Protein 3IUZ (pdb70)

B-factor: mean 22.18, std 9.33, range [7.87, 62.29]

Secondary structure (DSSP, 8-state):
--HHHHHHHHHHH-HHHHHHHHHHSPPPTT----TTSPEEHHHHHHHH--HHHHHHHH-HHHHHHHHHHHHTT---EEEEEEEE-----TTSPSTTHHHHHHHHHHTEEEEEEE--GGG--EEEEEETT-TTTSPEEEEEE---TTS-HHHHHHHHHHHTT------HHHHHHHHHHHHHSEE-HHHHHHHHHHHGGGSS--S-PPBHHHHHHHHHH----HHHHHTTS-SEEEEE-S-HHHHHHH---S-------TTS---EEPPPPEEEEEEE-TTS-EEEEEEE--EEEEE---B--B-------

Sequence (309 aa):
GHPNIATLLSANLGESRTRHLLSLVSVPDGLPSDAEGRATRAEIAQALNVLFAGIILDRVPTGRAYTDDVAATGGVVFDHGALRTVWRDNGALPEGEAAFTRILRPLGYRLNGNNYPLDRISTGRSYAHADAPEGIAQFFVSEFHPERFSDAFREAVGRVTGNNSADPLTPRAQTLLLWQLDRDGVLTVADGAELIGLLVPCFEERRQHGVPRLADYEETLLRESAEAWIATEGNAFFNHATDRVDDVFGLLSEQQALGRPDVEVSGSGRVQTAFRRADTVRRQFIGAQGETVERDVPGSFYEFITTRDRFRVDLGFDAG

Radius of gyration: 19.46 Å; Cα contacts (8 Å, |Δi|>4): 634; chains: 1; bounding box: 58×52×44 Å

Foldseek 3Di:
DDVLLLLLLCLQPNNPLSVLCPQQEDADPQFDADPVRFAFLRSLLQSLLVLVSVCCVAFVLVVVVSVVCSVVRHFQFAEFEWEFEDPLQAAADHFCVSPCLQVVLSAWDWDDWADPVVQATKTKIAHPRCRRRRHIYIYYYHDCVVDDPLLNVLVSQLRNNFDRLCDPLLSVLSVVCSVPRGDGSVSSSVNSNSCSPSQWARGDAAAPVSLVVNVVPHPVVQCSFTPGHTQEIEGEDADPVVVVVVCCVPFAHAFAAPVRFKWDWHFFDWDKTWHQYPVRDIDIDIGGGHTYMYMYFHPVPTDSDPHHD

InterPro domains:
  IPR009770 2-oxoadipate dioxygenase/decarboxylase [PF07063] (78-306)
  IPR009770 2-oxoadipate dioxygenase/decarboxylase [SM01150] (45-337)

Solvent-accessible surface area: 13732 Å² total

Organism: Cupriavidus pinatubonensis (strain JMP 134 / LMG 1197) (NCBI:txid264198)

Nearest PDB structures (foldseek):
  3iuz-assembly1_A  TM=1.002E+00  e=8.088E-66  Cupriavidus pinatubonensis JMP134
  6w1g-assembly1_A  TM=6.355E-01  e=5.698E-12  Pseudomonas putida
  7azl-assembly2_C  TM=2.643E-01  e=3.605E-01  Escherichia coli 2-427-07_S4_C3
  8ciz-assembly1_B  TM=2.649E-01  e=6.612E-01  Escherichia coli
  6ams-assembly1_A  TM=2.805E-01  e=7.465E-01  Pseudomonas aeruginosa PAO1

CATH classification: 3.10.180.50

Structure (mmCIF, N/CA/C/O backbone):
data_3IUZ
#
_entry.id   3IUZ
#
_cell.length_a   114.069
_cell.length_b   114.069
_cell.length_c   133.518
_cell.angle_alpha   90.000
_cell.angle_beta   90.000
_cell.angle_gamma   90.000
#
_symmetry.space_group_name_H-M   'I 4 2 2'
#
loop_
_entity.id
_entity.type
_entity.pdbx_description
1 polymer 'Putative glyoxalase superfamily protein'
2 non-polymer 'HEXAETHYLENE GLYCOL'
3 non-polymer 'TRIETHYLENE GLYCOL'
4 water water
#
loop_
_atom_site.group_PDB
_atom_site.id
_atom_site.type_symbol
_atom_site.label_atom_id
_atom_site.label_alt_id
_atom_site.label_comp_id
_atom_site.label_asym_id
_atom_site.label_entity_id
_atom_site.label_seq_id
_atom_site.pdbx_PDB_ins_code
_atom_site.Cartn_x
_atom_site.Cartn_y
_atom_site.Cartn_z
_atom_site.occupancy
_atom_site.B_iso_or_equiv
_atom_site.auth_seq_id
_atom_site.auth_comp_id
_atom_site.auth_asym_id
_atom_site.auth_atom_id
_atom_site.pdbx_PDB_model_num
ATOM 1 N N . GLY A 1 1 ? 37.733 68.388 28.884 1.00 42.63 0 GLY A N 1
ATOM 2 C CA . GLY A 1 1 ? 36.539 67.496 28.836 1.00 42.37 0 GLY A CA 1
ATOM 3 C C . GLY A 1 1 ? 35.243 68.264 28.593 1.00 41.75 0 GLY A C 1
ATOM 4 O O . GLY A 1 1 ? 34.236 68.025 29.284 1.00 43.42 0 GLY A O 1
ATOM 13 N N . HIS A 1 3 ? 32.916 69.862 25.050 1.00 27.74 2 HIS A N 1
ATOM 14 C CA . HIS A 1 3 ? 32.770 69.719 23.618 1.00 24.20 2 HIS A CA 1
ATOM 15 C C . HIS A 1 3 ? 31.541 70.513 23.181 1.00 21.23 2 HIS A C 1
ATOM 16 O O . HIS A 1 3 ? 30.461 69.959 23.051 1.00 19.86 2 HIS A O 1
ATOM 23 N N . PRO A 1 4 ? 31.719 71.816 22.960 1.00 18.32 3 PRO A N 1
ATOM 24 C CA . PRO A 1 4 ? 30.557 72.680 22.743 1.00 17.32 3 PRO A CA 1
ATOM 25 C C . PRO A 1 4 ? 29.724 72.278 21.520 1.00 16.35 3 PRO A C 1
ATOM 26 O O . PRO A 1 4 ? 28.495 72.331 21.602 1.00 15.76 3 PRO A O 1
ATOM 30 N N . ASN A 1 5 ? 30.356 71.914 20.414 1.00 14.38 4 ASN A N 1
ATOM 31 C CA . ASN A 1 5 ? 29.565 71.535 19.241 1.00 15.33 4 ASN A CA 1
ATOM 32 C C . ASN A 1 5 ? 28.706 70.299 19.531 1.00 14.49 4 ASN A C 1
ATOM 33 O O . ASN A 1 5 ? 27.520 70.320 19.256 1.00 13.99 4 ASN A O 1
ATOM 38 N N . ILE A 1 6 ? 29.306 69.273 20.120 1.00 14.31 5 ILE A N 1
ATOM 39 C CA . ILE A 1 6 ? 28.559 68.044 20.445 1.00 16.01 5 ILE A CA 1
ATOM 40 C C . ILE A 1 6 ? 27.465 68.371 21.484 1.00 16.34 5 ILE A C 1
ATOM 41 O O . ILE A 1 6 ? 26.323 67.918 21.386 1.00 16.16 5 ILE A O 1
ATOM 46 N N . ALA A 1 7 ? 27.793 69.213 22.443 1.00 16.29 6 ALA A N 1
ATOM 47 C CA . ALA A 1 7 ? 26.832 69.560 23.473 1.00 17.69 6 ALA A CA 1
ATOM 48 C C . ALA A 1 7 ? 25.608 70.248 22.834 1.00 16.78 6 ALA A C 1
ATOM 49 O O . ALA A 1 7 ? 24.460 69.996 23.216 1.00 17.90 6 ALA A O 1
ATOM 51 N N . THR A 1 8 ? 25.847 71.155 21.911 1.00 18.00 7 THR A N 1
ATOM 52 C CA . THR A 1 8 ? 24.751 71.869 21.219 1.00 17.75 7 THR A CA 1
ATOM 53 C C . THR A 1 8 ? 23.890 70.916 20.395 1.00 18.46 7 THR A C 1
ATOM 54 O O . THR A 1 8 ? 22.656 70.949 20.468 1.00 18.95 7 THR A O 1
ATOM 58 N N . LEU A 1 9 ? 24.540 70.023 19.651 1.00 17.25 8 LEU A N 1
ATOM 59 C CA . LEU A 1 9 ? 23.821 69.012 18.886 1.00 16.45 8 LEU A CA 1
ATOM 60 C C . LEU A 1 9 ? 22.939 68.134 19.801 1.00 17.14 8 LEU A C 1
ATOM 61 O O . LEU A 1 9 ? 21.799 67.821 19.447 1.00 16.09 8 LEU A O 1
ATOM 66 N N . LEU A 1 10 ? 23.481 67.726 20.940 1.00 17.10 9 LEU A N 1
ATOM 67 C CA . LEU A 1 10 ? 22.750 66.933 21.942 1.00 19.99 9 LEU A CA 1
ATOM 68 C C . LEU A 1 10 ? 21.565 67.702 22.524 1.00 18.67 9 LEU A C 1
ATOM 69 O O . LEU A 1 10 ? 20.414 67.222 22.555 1.00 20.26 9 LEU A O 1
ATOM 74 N N . SER A 1 11 ? 21.842 68.917 22.911 1.00 19.20 10 SER A N 1
ATOM 75 C CA . SER A 1 11 ? 20.874 69.764 23.609 1.00 20.01 10 SER A CA 1
ATOM 76 C C . SER A 1 11 ? 19.633 70.034 22.767 1.00 19.51 10 SER A C 1
ATOM 77 O O . SER A 1 11 ? 18.539 70.024 23.288 1.00 18.71 10 SER A O 1
ATOM 80 N N . ALA A 1 12 ? 19.816 70.213 21.460 1.00 19.58 11 ALA A N 1
ATOM 81 C CA . ALA A 1 12 ? 18.712 70.438 20.515 1.00 19.84 11 ALA A CA 1
ATOM 82 C C . ALA A 1 12 ? 17.854 69.160 20.401 1.00 19.93 11 ALA A C 1
ATOM 83 O O . ALA A 1 12 ? 16.689 69.213 20.095 1.00 21.22 11 ALA A O 1
ATOM 85 N N . ASN A 1 13 ? 18.424 68.006 20.675 1.00 20.54 12 ASN A N 1
ATOM 86 C CA . ASN A 1 13 ? 17.661 66.787 20.623 1.00 20.50 12 ASN A CA 1
ATOM 87 C C . ASN A 1 13 ? 17.183 66.238 21.973 1.00 22.09 12 ASN A C 1
ATOM 88 O O . ASN A 1 13 ? 16.191 65.556 22.005 1.00 23.72 12 ASN A O 1
ATOM 93 N N . LEU A 1 14 ? 17.914 66.486 23.058 1.00 21.85 13 LEU A N 1
ATOM 94 C CA . LEU A 1 14 ? 17.642 65.872 24.332 1.00 22.68 13 LEU A CA 1
ATOM 95 C C . LEU A 1 14 ? 17.202 66.866 25.400 1.00 23.31 13 LEU A C 1
ATOM 96 O O . LEU A 1 14 ? 16.721 66.439 26.460 1.00 23.66 13 LEU A O 1
ATOM 101 N N . GLY A 1 15 ? 17.380 68.150 25.151 1.00 22.67 14 GLY A N 1
ATOM 102 C CA . GLY A 1 15 ? 17.186 69.171 26.185 1.00 24.39 14 GLY A CA 1
ATOM 103 C C . GLY A 1 15 ? 18.366 69.296 27.132 1.00 24.44 14 GLY A C 1
ATOM 104 O O . GLY A 1 15 ? 19.234 68.442 27.170 1.00 24.73 14 GLY A O 1
ATOM 105 N N . GLU A 1 16 ? 18.394 70.371 27.915 1.00 25.36 15 GLU A N 1
ATOM 106 C CA . GLU A 1 16 ? 19.597 70.695 28.701 1.00 26.03 15 GLU A CA 1
ATOM 107 C C . GLU A 1 16 ? 19.932 69.675 29.754 1.00 25.51 15 GLU A C 1
ATOM 108 O O . GLU A 1 16 ? 21.080 69.275 29.880 1.00 25.23 15 GLU A O 1
ATOM 111 N N . SER A 1 17 ? 18.924 69.220 30.479 1.00 24.86 16 SER A N 1
ATOM 112 C CA . SER A 1 17 ? 19.155 68.391 31.634 1.00 26.16 16 SER A CA 1
ATOM 113 C C . SER A 1 17 ? 19.713 67.010 31.243 1.00 24.92 16 SER A C 1
ATOM 114 O O . SER A 1 17 ? 20.734 66.547 31.767 1.00 24.35 16 SER A O 1
ATOM 117 N N . ARG A 1 18 ? 19.048 66.380 30.288 1.00 23.93 17 ARG A N 1
ATOM 118 C CA . ARG A 1 18 ? 19.432 65.071 29.795 1.00 23.86 17 ARG A CA 1
ATOM 119 C C . ARG A 1 18 ? 20.829 65.169 29.146 1.00 21.64 17 ARG A C 1
ATOM 120 O O . ARG A 1 18 ? 21.636 64.269 29.265 1.00 18.39 17 ARG A O 1
ATOM 128 N N . THR A 1 19 ? 21.115 66.279 28.473 1.00 20.63 18 THR A N 1
ATOM 129 C CA . THR A 1 19 ? 22.426 66.498 27.846 1.00 19.92 18 THR A CA 1
ATOM 130 C C . THR A 1 19 ? 23.523 66.624 28.863 1.00 21.22 18 THR A C 1
ATOM 131 O O . THR A 1 19 ? 24.591 66.040 28.704 1.00 20.55 18 THR A O 1
ATOM 135 N N . ARG A 1 20 ? 23.260 67.408 29.904 1.00 22.37 19 ARG A N 1
ATOM 136 C CA . ARG A 1 20 ? 24.185 67.523 31.015 1.00 24.18 19 ARG A CA 1
ATOM 137 C C . ARG A 1 20 ? 24.542 66.161 31.579 1.00 23.01 19 ARG A C 1
ATOM 138 O O . ARG A 1 20 ? 25.695 65.898 31.764 1.00 21.82 19 ARG A O 1
ATOM 146 N N . HIS A 1 21 ? 23.561 65.308 31.829 1.00 23.16 20 HIS A N 1
ATOM 147 C CA . HIS A 1 21 ? 23.839 63.973 32.385 1.00 24.77 20 HIS A CA 1
ATOM 148 C C . HIS A 1 21 ? 24.667 63.152 31.387 1.00 24.75 20 HIS A C 1
ATOM 149 O O . HIS A 1 21 ? 25.668 62.525 31.743 1.00 24.17 20 HIS A O 1
ATOM 156 N N . LEU A 1 22 ? 24.246 63.183 30.128 1.00 24.14 21 LEU A N 1
ATOM 157 C CA . LEU A 1 22 ? 24.910 62.406 29.109 1.00 25.01 21 LEU A CA 1
ATOM 158 C C . LEU A 1 22 ? 26.395 62.839 28.940 1.00 24.22 21 LEU A C 1
ATOM 159 O O . LEU A 1 22 ? 27.284 61.984 28.792 1.00 23.03 21 LEU A O 1
ATOM 164 N N . LEU A 1 23 ? 26.660 64.147 28.997 1.00 23.82 22 LEU A N 1
ATOM 165 C CA . LEU A 1 23 ? 28.020 64.638 28.781 1.00 23.77 22 LEU A CA 1
ATOM 166 C C . LEU A 1 23 ? 28.880 64.307 29.997 1.00 24.28 22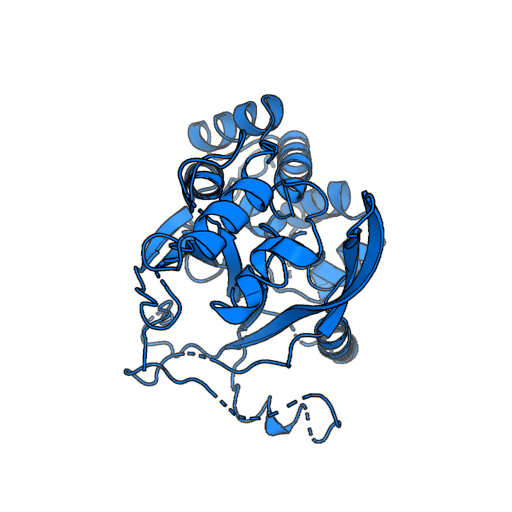 LEU A C 1
ATOM 167 O O . LEU A 1 23 ? 30.078 64.113 29.881 1.00 25.28 22 LEU A O 1
ATOM 172 N N . SER A 1 24 ? 28.293 64.226 31.186 1.00 24.42 23 SER A N 1
ATOM 173 C CA . SER A 1 24 ? 29.119 63.840 32.308 1.00 25.11 23 SER A CA 1
ATOM 174 C C . SER A 1 24 ? 29.361 62.327 32.318 1.00 24.54 23 SER A C 1
ATOM 175 O O . SER A 1 24 ? 30.328 61.884 32.887 1.00 25.06 23 SER A O 1
ATOM 178 N N . LEU A 1 25 ? 28.521 61.553 31.642 1.00 24.66 24 LEU A N 1
ATOM 179 C CA . LEU A 1 25 ? 28.601 60.085 31.694 1.00 24.22 24 LEU A CA 1
ATOM 180 C C . LEU A 1 25 ? 29.492 59.491 30.574 1.00 24.46 24 LEU A C 1
ATOM 181 O O . LEU A 1 25 ? 30.349 58.658 30.847 1.00 23.20 24 LEU A O 1
ATOM 186 N N . VAL A 1 26 ? 29.243 59.915 29.337 1.00 23.92 25 VAL A N 1
ATOM 187 C CA . VAL A 1 26 ? 29.793 59.280 28.149 1.00 24.45 25 VAL A CA 1
ATOM 188 C C . VAL A 1 26 ? 30.978 60.083 27.604 1.00 25.92 25 VAL A C 1
ATOM 189 O O . VAL A 1 26 ? 30.818 61.261 27.241 1.00 27.69 25 VAL A O 1
ATOM 193 N N . SER A 1 27 ? 32.156 59.457 27.549 1.00 26.16 26 SER A N 1
ATOM 194 C CA . SER A 1 27 ? 33.340 60.143 27.017 1.00 26.22 26 SER A CA 1
ATOM 195 C C . SER A 1 27 ? 33.168 60.502 25.585 1.00 25.21 26 SER A C 1
ATOM 196 O O . SER A 1 27 ? 32.628 59.720 24.777 1.00 25.14 26 SER A O 1
ATOM 199 N N . VAL A 1 28 ? 33.649 61.696 25.248 1.00 23.87 27 VAL A N 1
ATOM 200 C CA . VAL A 1 28 ? 33.741 62.096 23.870 1.00 21.69 27 VAL A CA 1
ATOM 201 C C . VAL A 1 28 ? 35.167 61.839 23.464 1.00 21.76 27 VAL A C 1
ATOM 202 O O . VAL A 1 28 ? 36.112 62.316 24.090 1.00 20.74 27 VAL A O 1
ATOM 206 N N . PRO A 1 29 ? 35.361 61.135 22.368 1.00 21.43 28 PRO A N 1
ATOM 207 C CA . PRO A 1 29 ? 36.752 60.933 21.940 1.00 21.52 28 PRO A CA 1
ATOM 208 C C . PRO A 1 29 ? 37.473 62.234 21.612 1.00 22.27 28 PRO A C 1
ATOM 209 O O . PRO A 1 29 ? 36.857 63.195 21.124 1.00 23.08 28 PRO A O 1
ATOM 213 N N . ASP A 1 30 ? 38.765 62.258 21.894 1.00 23.34 29 ASP A N 1
ATOM 214 C CA . ASP A 1 30 ? 39.591 63.411 21.622 1.00 24.60 29 ASP A CA 1
ATOM 215 C C . ASP A 1 30 ? 39.975 63.399 20.166 1.00 23.74 29 ASP A C 1
ATOM 216 O O . ASP A 1 30 ? 40.016 62.361 19.541 1.00 23.64 29 ASP A O 1
ATOM 221 N N . GLY A 1 31 ? 40.271 64.561 19.625 1.00 21.58 30 GLY A N 1
ATOM 222 C CA . GLY A 1 31 ? 40.757 64.588 18.259 1.00 20.92 30 GLY A CA 1
ATOM 223 C C . GLY A 1 31 ? 39.754 64.549 17.121 1.00 20.01 30 GLY A C 1
ATOM 224 O O . GLY A 1 31 ? 40.130 64.311 15.990 1.00 20.33 30 GLY A O 1
ATOM 225 N N . LEU A 1 32 ? 38.470 64.762 17.369 1.00 18.75 31 LEU A N 1
ATOM 226 C CA . LEU A 1 32 ? 37.536 64.764 16.235 1.00 18.00 31 LEU A CA 1
ATOM 227 C C . LEU A 1 32 ? 37.798 66.024 15.385 1.00 17.84 31 LEU A C 1
ATOM 228 O O . LEU A 1 32 ? 37.983 67.121 15.943 1.00 16.81 31 LEU A O 1
ATOM 233 N N . PRO A 1 33 ? 37.808 65.878 14.052 1.00 16.91 32 PRO A N 1
ATOM 234 C CA . PRO A 1 33 ? 37.850 67.031 13.178 1.00 17.93 32 PRO A CA 1
ATOM 235 C C . PRO A 1 33 ? 36.864 68.146 13.577 1.00 18.01 32 PRO A C 1
ATOM 236 O O . PRO A 1 33 ? 35.747 67.876 13.989 1.00 18.07 32 PRO A O 1
ATOM 240 N N . SER A 1 34 ? 37.315 69.390 13.419 1.00 18.98 33 SER A N 1
ATOM 241 C CA . SER A 1 34 ? 36.545 70.598 13.733 1.00 20.00 33 SER A CA 1
ATOM 242 C C . SER A 1 34 ? 36.510 71.518 12.508 1.00 19.58 33 SER A C 1
ATOM 243 O O . SER A 1 34 ? 37.324 71.396 11.599 1.00 19.43 33 SER A O 1
ATOM 246 N N . ASP A 1 35 ? 35.547 72.425 12.466 1.00 20.41 34 ASP A N 1
ATOM 247 C CA . ASP A 1 35 ? 35.475 73.397 11.402 1.00 21.47 34 ASP A CA 1
ATOM 248 C C . ASP A 1 35 ? 35.807 74.800 11.922 1.00 23.04 34 ASP A C 1
ATOM 249 O O . ASP A 1 35 ? 35.395 75.143 13.033 1.00 21.58 34 ASP A O 1
ATOM 254 N N . ALA A 1 36 ? 36.545 75.596 11.109 1.00 24.21 35 ALA A N 1
ATOM 255 C CA . ALA A 1 36 ? 37.063 76.943 11.524 1.00 24.80 35 ALA A CA 1
ATOM 256 C C . ALA A 1 36 ? 35.923 77.956 11.799 1.00 25.03 35 ALA A C 1
ATOM 257 O O . ALA A 1 36 ? 36.074 78.897 12.618 1.00 24.63 35 ALA A O 1
ATOM 259 N N . GLU A 1 37 ? 34.778 77.732 11.143 1.00 25.28 36 GLU A N 1
ATOM 260 C CA . GLU A 1 37 ? 33.640 78.629 11.254 1.00 26.43 36 GLU A CA 1
ATOM 261 C C . GLU A 1 37 ? 32.622 78.166 12.324 1.00 26.42 36 GLU A C 1
ATOM 262 O O . GLU A 1 37 ? 31.503 78.743 12.499 1.00 25.31 36 GLU A O 1
ATOM 268 N N . GLY A 1 38 ? 32.993 77.133 13.056 1.00 25.46 37 GLY A N 1
ATOM 269 C CA . GLY A 1 38 ? 32.135 76.695 14.144 1.00 25.89 37 GLY A CA 1
ATOM 270 C C . GLY A 1 38 ? 31.019 75.748 13.723 1.00 25.81 37 GLY A C 1
ATOM 271 O O . GLY A 1 38 ? 30.279 75.233 14.584 1.00 26.31 37 GLY A O 1
ATOM 272 N N . ARG A 1 39 ? 30.934 75.461 12.422 1.00 24.60 38 ARG A N 1
ATOM 273 C CA . ARG A 1 39 ? 30.006 74.432 11.906 1.00 23.29 38 ARG A CA 1
ATOM 274 C C . ARG A 1 39 ? 30.274 73.050 12.507 1.00 20.44 38 ARG A C 1
ATOM 275 O O . ARG A 1 39 ? 31.328 72.804 13.112 1.00 21.37 38 ARG A O 1
ATOM 283 N N . ALA A 1 40 ? 29.332 72.139 12.293 1.00 18.14 39 ALA A N 1
ATOM 284 C CA . ALA A 1 40 ? 29.446 70.787 12.787 1.00 16.11 39 ALA A CA 1
ATOM 285 C C . ALA A 1 40 ? 30.001 69.877 11.715 1.00 15.41 39 ALA A C 1
ATOM 286 O O . ALA A 1 40 ? 29.441 69.751 10.592 1.00 13.42 39 ALA A O 1
ATOM 288 N N . THR A 1 41 ? 31.120 69.248 12.046 1.00 14.92 40 THR A N 1
ATOM 289 C CA . THR A 1 41 ? 31.702 68.290 11.118 1.00 14.49 40 THR A CA 1
ATOM 290 C C . THR A 1 41 ? 30.944 66.950 11.124 1.00 14.95 40 THR A C 1
ATOM 291 O O . THR A 1 41 ? 30.237 66.640 12.078 1.00 14.88 40 THR A O 1
ATOM 295 N N . ARG A 1 42 ? 31.181 66.113 10.112 1.00 14.81 41 ARG A N 1
ATOM 296 C CA . ARG A 1 42 ? 30.541 64.809 10.081 1.00 15.55 41 ARG A CA 1
ATOM 297 C C . ARG A 1 42 ? 30.912 63.946 11.273 1.00 15.41 41 ARG A C 1
ATOM 298 O O . ARG A 1 42 ? 30.050 63.200 11.769 1.00 15.23 41 ARG A O 1
ATOM 306 N N . ALA A 1 43 ? 32.174 64.016 11.709 1.00 14.72 42 ALA A N 1
ATOM 307 C CA . ALA A 1 43 ? 32.609 63.315 12.932 1.00 15.10 42 ALA A CA 1
ATOM 308 C C . ALA A 1 43 ? 31.824 63.763 14.181 1.00 14.04 42 ALA A C 1
ATOM 309 O O . ALA A 1 43 ? 31.361 62.945 14.987 1.00 14.13 42 ALA A O 1
ATOM 311 N N . GLU A 1 44 ? 3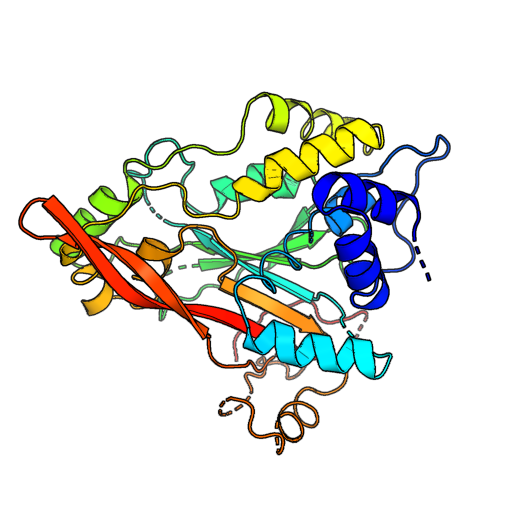1.738 65.066 14.391 1.00 15.04 43 GLU A N 1
ATOM 312 C CA . GLU A 1 44 ? 30.936 65.579 15.490 1.00 14.89 43 GLU A CA 1
ATOM 313 C C . GLU A 1 44 ? 29.463 65.109 15.412 1.00 15.75 43 GLU A C 1
ATOM 314 O O . GLU A 1 44 ? 28.863 64.734 16.438 1.00 14.45 43 GLU A O 1
ATOM 320 N N . ILE A 1 45 ? 28.887 65.161 14.211 1.00 13.51 44 ILE A N 1
ATOM 321 C CA . ILE A 1 45 ? 27.513 64.779 14.046 1.00 14.65 44 ILE A CA 1
ATOM 322 C C . ILE A 1 45 ? 27.352 63.291 14.337 1.00 15.03 44 ILE A C 1
ATOM 323 O O . ILE A 1 45 ? 26.377 62.868 15.007 1.00 14.24 44 ILE A O 1
ATOM 328 N N . ALA A 1 46 ? 28.285 62.491 13.823 1.00 14.36 45 ALA A N 1
ATOM 329 C CA . ALA A 1 46 ? 28.206 61.046 14.017 1.00 15.40 45 ALA A CA 1
ATOM 330 C C . ALA A 1 46 ? 28.291 60.680 15.496 1.00 15.45 45 ALA A C 1
ATOM 331 O O . ALA A 1 46 ? 27.530 59.822 15.984 1.00 14.46 45 ALA A O 1
ATOM 333 N N . GLN A 1 47 ? 29.213 61.318 16.201 1.00 14.71 46 GLN A N 1
ATOM 334 C CA . GLN A 1 47 ? 29.393 61.115 17.634 1.00 16.07 46 GLN A CA 1
ATOM 335 C C . GLN A 1 47 ? 28.138 61.567 18.418 1.00 16.05 46 GLN A C 1
ATOM 336 O O . GLN A 1 47 ? 27.636 60.787 19.275 1.00 15.62 46 GLN A O 1
ATOM 342 N N . ALA A 1 48 ? 27.584 62.736 18.062 1.00 14.32 47 ALA A N 1
ATOM 343 C CA . ALA A 1 48 ? 26.354 63.229 18.738 1.00 15.01 47 ALA A CA 1
ATOM 344 C C . ALA A 1 48 ? 25.189 62.324 18.460 1.00 15.20 47 ALA A C 1
ATOM 345 O O . ALA A 1 48 ? 24.469 61.969 19.432 1.00 15.18 47 ALA A O 1
ATOM 347 N N . LEU A 1 49 ? 25.007 61.897 17.206 1.00 14.96 48 LEU A N 1
ATOM 348 C CA . LEU A 1 49 ? 23.919 60.931 16.907 1.00 15.36 48 LEU A CA 1
ATOM 349 C C . LEU A 1 49 ? 24.045 59.689 17.818 1.00 16.09 48 LEU A C 1
ATOM 350 O O . LEU A 1 49 ? 23.047 59.240 18.406 1.00 15.06 48 LEU A O 1
ATOM 355 N N . ASN A 1 50 ? 25.264 59.147 17.902 1.00 15.71 49 ASN A N 1
ATOM 356 C CA . ASN A 1 50 ? 25.509 57.957 18.678 1.00 16.75 49 ASN A CA 1
ATOM 357 C C . ASN A 1 50 ? 25.124 58.136 20.131 1.00 16.61 49 ASN A C 1
ATOM 358 O O . ASN A 1 50 ? 24.590 57.225 20.723 1.00 16.26 49 ASN A O 1
ATOM 371 N N . VAL A 1 52 ? 22.885 60.258 21.291 1.00 16.64 51 VAL A N 1
ATOM 372 C CA . VAL A 1 52 ? 21.449 60.386 21.389 1.00 16.48 51 VAL A CA 1
ATOM 373 C C . VAL A 1 52 ? 20.861 58.996 21.367 1.00 15.90 51 VAL A C 1
ATOM 374 O O . VAL A 1 52 ? 19.969 58.680 22.187 1.00 14.57 51 VAL A O 1
ATOM 378 N N . LEU A 1 53 ? 21.426 58.126 20.516 1.00 15.70 52 LEU A N 1
ATOM 379 C CA . LEU A 1 53 ? 20.921 56.773 20.374 1.00 16.29 52 LEU A CA 1
ATOM 380 C C . LEU A 1 53 ? 21.208 55.943 21.649 1.00 17.08 52 LEU A C 1
ATOM 381 O O . LEU A 1 53 ? 20.382 55.161 22.098 1.00 17.62 52 LEU A O 1
ATOM 386 N N . PHE A 1 54 ? 22.385 56.133 22.207 1.00 16.88 53 PHE A N 1
ATOM 387 C CA . PHE A 1 54 ? 22.771 55.581 23.492 1.00 16.37 53 PHE A CA 1
ATOM 388 C C . PHE A 1 54 ? 21.796 56.007 24.607 1.00 16.26 53 PHE A C 1
ATOM 389 O O . PHE A 1 54 ? 21.287 55.168 25.348 1.00 15.38 53 PHE A O 1
ATOM 397 N N . ALA A 1 55 ? 21.478 57.287 24.688 1.00 16.06 54 ALA A N 1
ATOM 398 C CA . ALA A 1 55 ? 20.499 57.743 25.651 1.00 16.90 54 ALA A CA 1
ATOM 399 C C . ALA A 1 55 ? 19.147 57.053 25.475 1.00 18.48 54 ALA A C 1
ATOM 400 O O . ALA A 1 55 ? 18.453 56.764 26.470 1.00 18.98 54 ALA A O 1
ATOM 402 N N . GLY A 1 56 ? 18.779 56.801 24.226 1.00 19.32 55 GLY A N 1
ATOM 403 C CA . GLY A 1 56 ? 17.572 56.057 23.867 1.00 19.33 55 GLY A CA 1
ATOM 404 C C . GLY A 1 56 ? 17.643 54.606 24.344 1.00 20.91 55 GLY A C 1
ATOM 405 O O . GLY A 1 56 ? 16.636 54.056 24.833 1.00 22.78 55 GLY A O 1
ATOM 406 N N . ILE A 1 57 ? 18.811 53.978 24.269 1.00 19.86 56 ILE A N 1
ATOM 407 C CA A ILE A 1 57 ? 18.985 52.617 24.841 0.50 19.63 56 ILE A CA 1
ATOM 408 C CA B ILE A 1 57 ? 18.976 52.626 24.798 0.50 19.95 56 ILE A CA 1
ATOM 409 C C . ILE A 1 57 ? 18.767 52.638 26.333 1.00 20.43 56 ILE A C 1
ATOM 410 O O . ILE A 1 57 ? 18.036 51.803 26.863 1.00 21.79 56 ILE A O 1
ATOM 419 N N . LEU A 1 58 ? 19.392 53.587 27.019 1.00 20.27 57 LEU A N 1
ATOM 420 C CA . LEU A 1 58 ? 19.244 53.710 28.456 1.00 21.19 57 LEU A CA 1
ATOM 421 C C . LEU A 1 58 ? 17.772 53.881 28.873 1.00 22.95 57 LEU A C 1
ATOM 422 O O . LEU A 1 58 ? 17.376 53.378 29.940 1.00 23.58 57 LEU A O 1
ATOM 427 N N . ASP A 1 59 ? 16.979 54.586 28.057 1.00 22.66 58 ASP A N 1
ATOM 428 C CA . ASP A 1 59 ? 15.568 54.794 28.372 1.00 23.35 58 ASP A CA 1
ATOM 429 C C . ASP A 1 59 ? 14.799 53.463 28.382 1.00 23.72 58 ASP A C 1
ATOM 430 O O . ASP A 1 59 ? 13.733 53.398 28.962 1.00 24.35 58 ASP A O 1
ATOM 435 N N . ARG A 1 60 ? 15.264 52.439 27.678 1.00 22.99 59 ARG A N 1
ATOM 436 C CA . ARG A 1 60 ? 14.507 51.186 27.650 1.00 22.92 59 ARG A CA 1
ATOM 437 C C . ARG A 1 60 ? 15.285 49.939 28.088 1.00 21.32 59 ARG A C 1
ATOM 438 O O . ARG A 1 60 ? 14.810 48.791 27.911 1.00 20.82 59 ARG A O 1
ATOM 446 N N . VAL A 1 61 ? 16.460 50.178 28.664 1.00 19.29 60 VAL A N 1
ATOM 447 C CA . VAL A 1 61 ? 17.310 49.121 29.211 1.00 17.44 60 VAL A CA 1
ATOM 448 C C . VAL A 1 61 ? 17.647 49.517 30.665 1.00 17.62 60 VAL A C 1
ATOM 449 O O . VAL A 1 61 ? 18.696 50.058 30.956 1.00 18.09 60 VAL A O 1
ATOM 453 N N . PRO A 1 62 ? 16.683 49.289 31.596 1.00 17.76 61 PRO A N 1
ATOM 454 C CA . PRO A 1 62 ? 16.821 49.694 32.962 1.00 18.47 61 PRO A CA 1
ATOM 455 C C . PRO A 1 62 ? 18.061 49.148 33.687 1.00 17.83 61 PRO A C 1
ATOM 456 O O . PRO A 1 62 ? 18.600 49.821 34.515 1.00 18.41 61 PRO A O 1
ATOM 460 N N . THR A 1 63 ? 18.559 47.977 33.330 1.00 18.20 62 THR A N 1
ATOM 461 C CA . THR A 1 63 ? 19.777 47.470 33.958 1.00 18.63 62 THR A CA 1
ATOM 462 C C . THR A 1 63 ? 20.983 48.308 33.539 1.00 19.20 62 THR A C 1
ATOM 463 O O . THR A 1 63 ? 21.891 48.568 34.343 1.00 18.31 62 THR A O 1
ATOM 467 N N . GLY A 1 64 ? 20.972 48.771 32.282 1.00 19.03 63 GLY A N 1
ATOM 468 C CA . GLY A 1 64 ? 21.946 49.729 31.812 1.00 19.74 63 GLY A CA 1
ATOM 469 C C . GLY A 1 64 ? 21.877 51.044 32.537 1.00 19.50 63 GLY A C 1
ATOM 470 O O . GLY A 1 64 ? 22.873 51.593 32.912 1.00 19.39 63 GLY A O 1
ATOM 471 N N . ARG A 1 65 ? 20.665 51.558 32.718 1.00 20.59 64 ARG A N 1
ATOM 472 C CA . ARG A 1 65 ? 20.462 52.789 33.449 1.00 21.40 64 ARG A CA 1
ATOM 473 C C . ARG A 1 65 ? 21.006 52.691 34.876 1.00 21.33 64 ARG A C 1
ATOM 474 O O . ARG A 1 65 ? 21.655 53.642 35.350 1.00 22.52 64 ARG A O 1
ATOM 482 N N . ALA A 1 66 ? 20.800 51.546 35.545 1.00 19.27 65 ALA A N 1
ATOM 483 C CA . ALA A 1 66 ? 21.332 51.304 36.894 1.00 19.25 65 ALA A CA 1
ATOM 484 C C . ALA A 1 66 ? 22.837 51.371 36.974 1.00 19.16 65 ALA A C 1
ATOM 485 O O . ALA A 1 66 ? 23.428 52.061 37.841 1.00 18.56 65 ALA A O 1
ATOM 487 N N . TYR A 1 67 ? 23.472 50.621 36.070 1.00 18.42 66 TYR A N 1
ATOM 488 C CA . TYR A 1 67 ? 24.908 50.629 35.925 1.00 18.05 66 TYR A CA 1
ATOM 489 C C . TYR A 1 67 ? 25.428 52.056 35.671 1.00 17.44 66 TYR A C 1
ATOM 490 O O . TYR A 1 67 ? 26.325 52.530 36.374 1.00 16.95 66 TYR A O 1
ATOM 499 N N . THR A 1 68 ? 24.872 52.735 34.681 1.00 17.11 67 THR A N 1
ATOM 500 C CA . THR A 1 68 ? 25.407 54.030 34.315 1.00 18.20 67 THR A CA 1
ATOM 501 C C . THR A 1 68 ? 25.101 55.078 35.385 1.00 18.86 67 THR A C 1
ATOM 502 O O . THR A 1 68 ? 25.909 55.985 35.597 1.00 18.66 67 THR A O 1
ATOM 506 N N . ASP A 1 69 ? 23.950 54.958 36.093 1.00 19.38 68 ASP A N 1
ATOM 507 C CA . ASP A 1 69 ? 23.707 55.837 37.264 1.00 19.58 68 ASP A CA 1
ATOM 508 C C . ASP A 1 69 ? 24.843 55.726 38.317 1.00 20.07 68 ASP A C 1
ATOM 509 O O . ASP A 1 69 ? 25.290 56.736 38.897 1.00 19.21 68 ASP A O 1
ATOM 514 N N . ASP A 1 70 ? 25.314 54.504 38.582 1.00 19.54 69 ASP A N 1
ATOM 515 C CA . ASP A 1 70 ? 26.436 54.324 39.486 1.00 20.25 69 ASP A CA 1
ATOM 516 C C . ASP A 1 70 ? 27.711 54.963 38.910 1.00 20.21 69 ASP A C 1
ATOM 517 O O . ASP A 1 70 ? 28.507 55.553 39.621 1.00 20.84 69 ASP A O 1
ATOM 522 N N . VAL A 1 71 ? 27.921 54.819 37.620 1.00 20.37 70 VAL A N 1
ATOM 523 C CA . VAL A 1 71 ? 29.120 55.430 36.994 1.00 20.52 70 VAL A CA 1
ATOM 524 C C . VAL A 1 71 ? 29.111 56.946 37.218 1.00 20.84 70 VAL A C 1
ATOM 525 O O . VAL A 1 71 ? 30.084 57.506 37.694 1.00 20.10 70 VAL A O 1
ATOM 529 N N . ALA A 1 72 ? 27.999 57.596 36.884 1.00 21.73 71 ALA A N 1
ATOM 530 C CA . ALA A 1 72 ? 27.875 59.019 37.087 1.00 22.96 71 ALA A CA 1
ATOM 531 C C . ALA A 1 72 ? 28.068 59.374 38.554 1.00 23.82 71 ALA A C 1
ATOM 532 O O . ALA A 1 72 ? 28.826 60.288 38.873 1.00 24.18 71 ALA A O 1
ATOM 534 N N . ALA A 1 73 ? 27.436 58.614 39.447 1.00 23.98 72 ALA A N 1
ATOM 535 C CA . ALA A 1 73 ? 27.520 58.882 40.857 1.00 25.08 72 ALA A CA 1
ATOM 536 C C . ALA A 1 73 ? 28.944 58.819 41.359 1.00 25.67 72 ALA A C 1
ATOM 537 O O . ALA A 1 73 ? 29.295 59.562 42.273 1.00 26.78 72 ALA A O 1
ATOM 539 N N . THR A 1 74 ? 29.759 57.932 40.794 1.00 25.85 73 THR A N 1
ATOM 540 C CA . THR A 1 74 ? 31.088 57.706 41.315 1.00 25.98 73 THR A CA 1
ATOM 541 C C . THR A 1 74 ? 32.156 58.360 40.438 1.00 26.44 73 THR A C 1
ATOM 542 O O . THR A 1 74 ? 33.326 58.108 40.623 1.00 26.75 73 THR A O 1
ATOM 546 N N . GLY A 1 75 ? 31.739 59.206 39.504 1.00 25.78 74 GLY A N 1
ATOM 547 C CA . GLY A 1 75 ? 32.660 59.920 38.661 1.00 26.33 74 GLY A CA 1
ATOM 548 C C . GLY A 1 75 ? 33.399 59.133 37.604 1.00 26.27 74 GLY A C 1
ATOM 549 O O . GLY A 1 75 ? 34.401 59.611 37.113 1.00 26.73 74 GLY A O 1
ATOM 550 N N . GLY A 1 76 ? 32.919 57.943 37.219 1.00 25.59 75 GLY A N 1
ATOM 551 C CA . GLY A 1 76 ? 33.536 57.214 36.119 1.00 24.32 75 GLY A CA 1
ATOM 552 C C . GLY A 1 76 ? 33.010 57.677 34.753 1.00 23.90 75 GLY A C 1
ATOM 553 O O . GLY A 1 76 ? 32.337 58.704 34.630 1.00 22.31 75 GLY A O 1
ATOM 565 N N . VAL A 1 78 ? 31.590 56.145 30.668 1.00 19.87 77 VAL A N 1
ATOM 566 C CA . VAL A 1 78 ? 31.222 55.138 29.712 1.00 19.59 77 VAL A CA 1
ATOM 567 C C . VAL A 1 78 ? 32.031 55.458 28.441 1.00 18.86 77 VAL A C 1
ATOM 568 O O . VAL A 1 78 ? 32.111 56.604 28.035 1.00 17.71 77 VAL A O 1
ATOM 572 N N . VAL A 1 79 ? 32.637 54.449 27.841 1.00 18.45 78 VAL A N 1
ATOM 573 C CA . VAL A 1 79 ? 33.182 54.583 26.480 1.00 18.14 78 VAL A CA 1
ATOM 574 C C . VAL A 1 79 ? 32.288 53.812 25.569 1.00 17.57 78 VAL A C 1
ATOM 575 O O . VAL A 1 79 ? 32.269 52.570 25.642 1.00 17.42 78 VAL A O 1
ATOM 579 N N . PHE A 1 80 ? 31.490 54.536 24.750 1.00 16.79 79 PHE A N 1
ATOM 580 C CA . PHE A 1 80 ? 30.540 53.889 23.871 1.00 16.61 79 PHE A CA 1
ATOM 581 C C . PHE A 1 80 ? 31.297 53.201 22.733 1.00 17.40 79 PHE A C 1
ATOM 582 O O . PHE A 1 80 ? 31.810 53.856 21.825 1.00 15.79 79 PHE A O 1
ATOM 590 N N . ASP A 1 81 ? 31.348 51.880 22.812 1.00 16.44 80 ASP A N 1
ATOM 591 C CA . ASP A 1 81 ? 32.123 51.071 21.896 1.00 16.54 80 ASP A CA 1
ATOM 592 C C . ASP A 1 81 ? 31.394 50.780 20.600 1.00 18.04 80 ASP A C 1
ATOM 593 O O . ASP A 1 81 ? 31.975 50.954 19.517 1.00 17.93 80 ASP A O 1
ATOM 598 N N . HIS A 1 82 ? 30.167 50.265 20.692 1.00 17.82 81 HIS A N 1
ATOM 599 C CA . HIS A 1 82 ? 29.359 50.016 19.514 1.00 17.33 81 HIS A CA 1
ATOM 600 C C . HIS A 1 82 ? 27.896 49.810 19.899 1.00 18.43 81 HIS A C 1
ATOM 601 O O . HIS A 1 82 ? 27.621 49.378 21.029 1.00 16.86 81 HIS A O 1
ATOM 608 N N . GLY A 1 83 ? 26.985 50.193 18.995 1.00 17.39 82 GLY A N 1
ATOM 609 C CA . GLY A 1 83 ? 25.582 49.763 19.037 1.00 16.85 82 GLY A CA 1
ATOM 610 C C . GLY A 1 83 ? 25.357 48.684 17.966 1.00 18.05 82 GLY A C 1
ATOM 611 O O . GLY A 1 83 ? 25.982 48.725 16.874 1.00 18.79 82 GLY A O 1
ATOM 612 N N . ALA A 1 84 ? 24.525 47.699 18.272 1.00 17.00 83 ALA A N 1
ATOM 613 C CA . ALA A 1 84 ? 24.263 46.599 17.342 1.00 17.17 83 ALA A CA 1
ATOM 614 C C . ALA A 1 84 ? 22.786 46.654 17.000 1.00 17.80 83 ALA A C 1
ATOM 615 O O . ALA A 1 84 ? 21.945 46.820 17.896 1.00 17.75 83 ALA A O 1
ATOM 617 N N . LEU A 1 85 ? 22.474 46.566 15.709 1.00 17.14 84 LEU A N 1
ATOM 618 C CA . LEU A 1 85 ? 21.098 46.472 15.280 1.00 17.43 84 LEU A CA 1
ATOM 619 C C . LEU A 1 85 ? 20.875 45.414 14.239 1.00 16.89 84 LEU A C 1
ATOM 620 O O . LEU A 1 85 ? 21.826 44.850 13.670 1.00 17.16 84 LEU A O 1
ATOM 625 N N . ARG A 1 86 ? 19.608 45.093 14.060 1.00 14.81 85 ARG A N 1
ATOM 626 C CA . ARG A 1 86 ? 19.240 44.003 13.194 1.00 15.17 85 ARG A CA 1
ATOM 627 C C . ARG A 1 86 ? 18.330 44.528 12.100 1.00 14.19 85 ARG A C 1
ATOM 628 O O . ARG A 1 86 ? 17.574 45.507 12.293 1.00 12.83 85 ARG A O 1
ATOM 636 N N . THR A 1 87 ? 18.414 43.839 10.964 1.00 15.11 86 THR A N 1
ATOM 637 C CA . THR A 1 87 ? 17.603 44.110 9.800 1.00 14.39 86 THR A CA 1
ATOM 638 C C . THR A 1 87 ? 17.180 42.780 9.197 1.00 15.13 86 THR A C 1
ATOM 639 O O . THR A 1 87 ? 17.801 41.700 9.463 1.00 15.44 86 THR A O 1
ATOM 643 N N . VAL A 1 88 ? 16.161 42.844 8.343 1.00 14.14 87 VAL A N 1
ATOM 644 C CA . VAL A 1 88 ? 15.658 41.642 7.634 1.00 13.75 87 VAL A CA 1
ATOM 645 C C . VAL A 1 88 ? 16.002 41.711 6.151 1.00 15.37 87 VAL A C 1
ATOM 646 O O . VAL A 1 88 ? 15.580 42.628 5.457 1.00 16.43 87 VAL A O 1
ATOM 661 N N . TRP A 1 90 ? 15.075 40.480 2.988 1.00 16.81 89 TRP A N 1
ATOM 662 C CA . TRP A 1 90 ? 13.916 39.831 2.425 1.00 17.40 89 TRP A CA 1
ATOM 663 C C . TRP A 1 90 ? 13.198 40.816 1.503 1.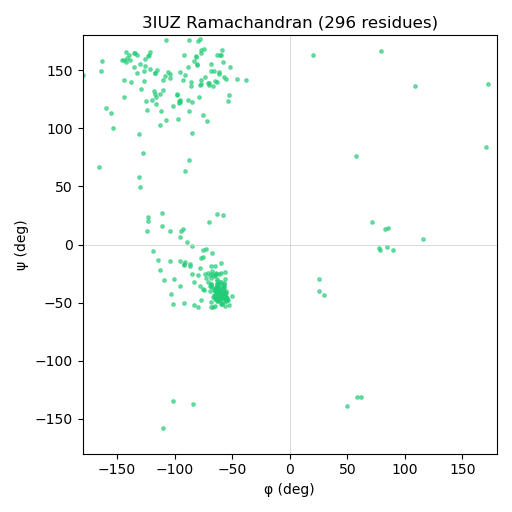00 17.50 89 TRP A C 1
ATOM 664 O O . TRP A 1 90 ? 13.070 41.974 1.814 1.00 16.64 89 TRP A O 1
ATOM 675 N N . ARG A 1 91 ? 12.781 40.354 0.342 1.00 18.53 90 ARG A N 1
ATOM 676 C CA . ARG A 1 91 ? 12.238 41.269 -0.661 1.00 19.38 90 ARG A CA 1
ATOM 677 C C . ARG A 1 91 ? 10.878 41.860 -0.253 1.00 19.17 90 ARG A C 1
ATOM 678 O O . ARG A 1 91 ? 10.522 42.969 -0.674 1.00 20.39 90 ARG A O 1
ATOM 686 N N . ASP A 1 92 ? 10.142 41.153 0.580 1.00 18.03 91 ASP A N 1
ATOM 687 C CA . ASP A 1 92 ? 8.842 41.643 1.034 1.00 18.86 91 ASP A CA 1
ATOM 688 C C . ASP A 1 92 ? 9.021 42.511 2.271 1.00 18.36 91 ASP A C 1
ATOM 689 O O . ASP A 1 92 ? 8.730 42.090 3.388 1.00 18.40 91 ASP A O 1
ATOM 694 N N . ASN A 1 93 ? 9.549 43.710 2.059 1.00 17.70 92 ASN A N 1
ATOM 695 C CA . ASN A 1 93 ? 10.015 44.578 3.157 1.00 16.45 92 ASN A CA 1
ATOM 696 C C . ASN A 1 93 ? 9.324 45.916 3.121 1.00 16.02 92 ASN A C 1
ATOM 697 O O . ASN A 1 93 ? 9.822 46.891 3.668 1.00 16.58 92 ASN A O 1
ATOM 702 N N . GLY A 1 94 ? 8.169 45.986 2.452 1.00 15.37 93 GLY A N 1
ATOM 703 C CA . GLY A 1 94 ? 7.420 47.237 2.376 1.00 16.21 93 GLY A CA 1
ATOM 704 C C . GLY A 1 94 ? 8.212 48.328 1.685 1.00 15.95 93 GLY A C 1
ATOM 705 O O . GLY A 1 94 ? 8.782 48.109 0.647 1.00 16.35 93 GLY A O 1
ATOM 706 N N . ALA A 1 95 ? 8.274 49.506 2.275 1.00 16.12 94 ALA A N 1
ATOM 707 C CA . ALA A 1 95 ? 9.033 50.630 1.716 1.00 15.97 94 ALA A CA 1
ATOM 708 C C . ALA A 1 95 ? 10.491 50.703 2.158 1.00 16.38 94 ALA A C 1
ATOM 709 O O . ALA A 1 95 ? 11.208 51.636 1.779 1.00 15.90 94 ALA A O 1
ATOM 711 N N . LEU A 1 96 ? 10.931 49.723 2.961 1.00 15.88 95 LEU A N 1
ATOM 712 C CA . LEU A 1 96 ? 12.227 49.713 3.596 1.00 15.50 95 LEU A CA 1
ATOM 713 C C . LEU A 1 96 ? 13.214 48.920 2.753 1.00 15.32 95 LEU A C 1
ATOM 714 O O . LEU A 1 96 ? 12.910 47.779 2.369 1.00 13.76 95 LEU A O 1
ATOM 719 N N . PRO A 1 97 ? 14.354 49.544 2.380 1.00 15.06 96 PRO A N 1
ATOM 720 C CA . PRO A 1 97 ? 15.369 48.759 1.691 1.00 15.18 96 PRO A CA 1
ATOM 721 C C . PRO A 1 97 ? 15.703 47.476 2.476 1.00 14.70 96 PRO A C 1
ATOM 722 O O . PRO A 1 97 ? 15.598 47.421 3.706 1.00 14.93 96 PRO A O 1
ATOM 726 N N . GLU A 1 98 ? 16.136 46.471 1.749 1.00 14.69 97 GLU A N 1
ATOM 727 C CA . GLU A 1 98 ? 16.317 45.155 2.281 1.00 14.64 97 GLU A CA 1
ATOM 728 C C . GLU A 1 98 ? 17.593 45.071 3.095 1.00 14.91 97 GLU A C 1
ATOM 729 O O . GLU A 1 98 ? 18.619 45.571 2.679 1.00 13.19 97 GLU A O 1
ATOM 735 N N . GLY A 1 99 ? 17.537 44.339 4.199 1.00 13.51 98 GLY A N 1
ATOM 736 C CA . GLY A 1 99 ? 18.703 44.124 5.033 1.00 13.94 98 GLY A CA 1
ATOM 737 C C . GLY A 1 99 ? 19.460 45.372 5.409 1.00 12.80 98 GLY A C 1
ATOM 738 O O . GLY A 1 99 ? 18.853 46.415 5.765 1.00 14.17 98 GLY A O 1
ATOM 739 N N . GLU A 1 100 ? 20.773 45.282 5.376 1.00 13.11 99 GLU A N 1
ATOM 740 C CA . GLU A 1 100 ? 21.612 46.376 5.908 1.00 13.40 99 GLU A CA 1
ATOM 741 C C . GLU A 1 100 ? 21.554 47.669 5.070 1.00 14.38 99 GLU A C 1
ATOM 742 O O . GLU A 1 100 ? 21.948 48.732 5.547 1.00 13.39 99 GLU A O 1
ATOM 748 N N . ALA A 1 101 ? 21.109 47.571 3.820 1.00 15.53 100 ALA A N 1
ATOM 749 C CA . ALA A 1 101 ? 21.011 48.746 2.947 1.00 15.27 100 ALA A CA 1
ATOM 750 C C . ALA A 1 101 ? 20.150 49.824 3.595 1.00 15.32 100 ALA A C 1
ATOM 751 O O . ALA A 1 101 ? 20.264 50.979 3.286 1.00 15.62 100 ALA A O 1
ATOM 753 N N . ALA A 1 102 ? 19.269 49.441 4.496 1.00 14.59 101 ALA A N 1
ATOM 754 C CA . ALA A 1 102 ? 18.419 50.428 5.156 1.00 14.78 101 ALA A CA 1
ATOM 755 C C . ALA A 1 102 ? 19.254 51.359 6.015 1.00 14.00 101 ALA A C 1
ATOM 756 O O . ALA A 1 102 ? 18.868 52.481 6.247 1.00 14.77 101 ALA A O 1
ATOM 758 N N . PHE A 1 103 ? 20.399 50.871 6.490 1.00 13.44 102 PHE A N 1
ATOM 759 C CA . PHE A 1 103 ? 21.313 51.651 7.301 1.00 14.28 102 PHE A CA 1
ATOM 760 C C . PHE A 1 103 ? 22.641 52.055 6.632 1.00 14.09 102 PHE A C 1
ATOM 761 O O . PHE A 1 103 ? 23.152 53.101 6.948 1.00 13.86 102 PHE A O 1
ATOM 769 N N . THR A 1 104 ? 23.187 51.274 5.712 1.00 13.65 103 THR A N 1
ATOM 770 C CA . THR A 1 104 ? 24.422 51.727 5.067 1.00 13.65 103 THR A CA 1
ATOM 771 C C . THR A 1 104 ? 24.211 53.053 4.275 1.00 13.86 103 THR A C 1
ATOM 772 O O . THR A 1 104 ? 25.119 53.853 4.189 1.00 12.62 103 THR A O 1
ATOM 776 N N . ARG A 1 105 ? 23.034 53.231 3.701 1.00 13.59 104 ARG A N 1
ATOM 777 C CA . ARG A 1 105 ? 22.620 54.473 3.058 1.00 13.98 104 ARG A CA 1
ATOM 778 C C . ARG A 1 105 ? 22.613 55.692 4.007 1.00 14.44 104 ARG A C 1
ATOM 779 O O . ARG A 1 105 ? 22.590 56.825 3.527 1.00 13.81 104 ARG A O 1
ATOM 787 N N . ILE A 1 106 ? 22.655 55.436 5.331 1.00 15.05 105 ILE A N 1
ATOM 788 C CA . ILE A 1 106 ? 22.773 56.448 6.353 1.00 14.29 105 ILE A CA 1
ATOM 789 C C . ILE A 1 106 ? 24.217 56.523 6.861 1.00 13.47 105 ILE A C 1
ATOM 790 O O . ILE A 1 106 ? 24.816 57.606 6.931 1.00 13.88 105 ILE A O 1
ATOM 795 N N . LEU A 1 107 ? 24.795 55.380 7.236 1.00 13.18 106 LEU A N 1
ATOM 796 C CA . LEU A 1 107 ? 26.094 55.403 7.891 1.00 13.28 106 LEU A CA 1
ATOM 797 C C . LEU A 1 107 ? 27.211 55.847 6.943 1.00 14.05 106 LEU A C 1
ATOM 798 O O . LEU A 1 107 ? 28.180 56.455 7.382 1.00 14.32 106 LEU A O 1
ATOM 803 N N . ARG A 1 108 ? 27.090 55.492 5.657 1.00 13.45 107 ARG A N 1
ATOM 804 C CA . ARG A 1 108 ? 28.148 55.773 4.678 1.00 13.87 107 ARG A CA 1
ATOM 805 C C . ARG A 1 108 ? 28.300 57.287 4.510 1.00 14.39 107 ARG A C 1
ATOM 806 O O . ARG A 1 108 ? 29.377 57.790 4.718 1.00 15.37 107 ARG A O 1
ATOM 814 N N . PRO A 1 109 ? 27.218 58.026 4.228 1.00 14.74 108 PRO A N 1
ATOM 815 C CA . PRO A 1 109 ? 27.412 59.478 4.126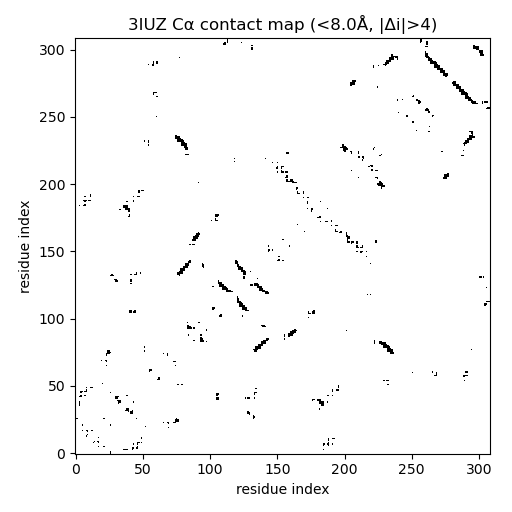 1.00 14.28 108 PRO A CA 1
ATOM 816 C C . PRO A 1 109 ? 27.764 60.171 5.469 1.00 13.33 108 PRO A C 1
ATOM 817 O O . PRO A 1 109 ? 28.351 61.250 5.486 1.00 13.18 108 PRO A O 1
ATOM 821 N N . LEU A 1 110 ? 27.420 59.573 6.604 1.00 13.63 109 LEU A N 1
ATOM 822 C CA . LEU A 1 110 ? 27.926 60.047 7.903 1.00 13.87 109 LEU A CA 1
ATOM 823 C C . LEU A 1 110 ? 29.443 59.912 8.086 1.00 15.48 109 LEU A C 1
ATOM 824 O O . LEU A 1 110 ? 30.000 60.554 8.965 1.00 14.60 109 LEU A O 1
ATOM 829 N N . GLY A 1 111 ? 30.082 59.064 7.276 1.00 15.23 110 GLY A N 1
ATOM 830 C CA . GLY A 1 111 ? 31.524 58.887 7.336 1.00 14.93 110 GLY A CA 1
ATOM 831 C C . GLY A 1 111 ? 31.983 57.493 7.757 1.00 13.94 110 GLY A C 1
ATOM 832 O O . GLY A 1 111 ? 33.159 57.288 7.963 1.00 14.36 110 GLY A O 1
ATOM 833 N N . TYR A 1 112 ? 31.064 56.538 7.933 1.00 13.85 111 TYR A N 1
ATOM 834 C CA . TYR A 1 112 ? 31.448 55.165 8.263 1.00 14.16 111 TYR A CA 1
ATOM 835 C C . TYR A 1 112 ? 31.897 54.365 7.014 1.00 15.14 111 TYR A C 1
ATOM 836 O O . TYR A 1 112 ? 31.459 54.617 5.889 1.00 14.71 111 TYR A O 1
ATOM 845 N N . ARG A 1 113 ? 32.740 53.354 7.277 1.00 16.01 112 ARG A N 1
ATOM 846 C CA . ARG A 1 113 ? 33.191 52.395 6.300 1.00 16.30 112 ARG A CA 1
ATOM 847 C C . ARG A 1 113 ? 33.063 51.021 6.885 1.00 16.37 112 ARG A C 1
ATOM 848 O O . ARG A 1 113 ? 33.253 50.828 8.078 1.00 14.97 112 ARG A O 1
ATOM 856 N N . LEU A 1 114 ? 32.774 50.050 6.035 1.00 15.57 113 LEU A N 1
ATOM 857 C CA . LEU A 1 114 ? 32.778 48.650 6.424 1.00 15.57 113 LEU A CA 1
ATOM 858 C C . LEU A 1 114 ? 34.103 48.318 7.066 1.00 16.04 113 LEU A C 1
ATOM 859 O O . LEU A 1 114 ? 35.166 48.622 6.517 1.00 15.48 113 LEU A O 1
ATOM 864 N N . ASN A 1 115 ? 34.054 47.724 8.244 1.00 16.51 114 ASN A N 1
ATOM 865 C CA . ASN A 1 115 ? 35.282 47.349 8.931 1.00 19.01 114 ASN A CA 1
ATOM 866 C C . ASN A 1 115 ? 35.442 45.839 9.185 1.00 20.49 114 ASN A C 1
ATOM 867 O O . ASN A 1 115 ? 36.465 45.432 9.682 1.00 22.26 114 ASN A O 1
ATOM 872 N N . GLY A 1 116 ? 34.438 45.027 8.878 1.00 21.03 115 GLY A N 1
ATOM 873 C CA . GLY A 1 116 ? 34.516 43.601 9.185 1.00 20.68 115 GLY A CA 1
ATOM 874 C C . GLY A 1 116 ? 33.252 42.887 8.732 1.00 20.83 115 GLY A C 1
ATOM 875 O O . GLY A 1 116 ? 32.163 43.467 8.759 1.00 17.77 115 GLY A O 1
ATOM 876 N N . ASN A 1 117 ? 33.447 41.646 8.308 1.00 20.30 116 ASN A N 1
ATOM 877 C CA A ASN A 1 117 ? 32.374 40.790 7.852 0.50 21.30 116 ASN A CA 1
ATOM 878 C CA B ASN A 1 117 ? 32.391 40.772 7.839 0.50 21.31 116 ASN A CA 1
ATOM 879 C C . ASN A 1 117 ? 32.350 39.561 8.739 1.00 21.67 116 ASN A C 1
ATOM 880 O O . ASN A 1 117 ? 33.363 38.862 8.874 1.00 20.60 116 ASN A O 1
ATOM 889 N N . TYR A 1 118 ? 31.206 39.323 9.375 1.00 21.08 117 TYR A N 1
ATOM 890 C CA . TYR A 1 118 ? 31.085 38.252 10.351 1.00 21.33 117 TYR A CA 1
ATOM 891 C C . TYR A 1 118 ? 29.866 37.380 10.089 1.00 22.18 117 TYR A C 1
ATOM 892 O O . TYR A 1 118 ? 28.788 37.700 10.556 1.00 22.28 117 TYR A O 1
ATOM 901 N N . PRO A 1 119 ? 30.033 36.259 9.375 1.00 23.96 118 PRO A N 1
ATOM 902 C CA . PRO A 1 119 ? 28.901 35.325 9.158 1.00 25.00 118 PRO A CA 1
ATOM 903 C C . PRO A 1 119 ? 28.458 34.724 10.491 1.00 24.50 118 PRO A C 1
ATOM 904 O O . PRO A 1 119 ? 29.295 34.487 11.349 1.00 24.82 118 PRO A O 1
ATOM 908 N N . LEU A 1 120 ? 27.151 34.574 10.675 1.00 24.29 119 LEU A N 1
ATOM 909 C CA . LEU A 1 120 ? 26.557 34.110 11.928 1.00 24.97 119 LEU A CA 1
ATOM 910 C C . LEU A 1 120 ? 25.585 33.000 11.519 1.00 25.72 119 LEU A C 1
ATOM 911 O O . LEU A 1 120 ? 24.371 33.074 11.738 1.00 25.35 119 LEU A O 1
ATOM 916 N N . ASP A 1 121 ? 26.140 32.002 10.856 1.00 26.71 120 ASP A N 1
ATOM 917 C CA . ASP A 1 121 ? 25.359 30.976 10.187 1.00 28.86 120 ASP A CA 1
ATOM 918 C C . ASP A 1 121 ? 24.457 30.198 11.143 1.00 28.27 120 ASP A C 1
ATOM 919 O O . ASP A 1 121 ? 23.335 29.797 10.775 1.00 28.45 120 ASP A O 1
ATOM 924 N N .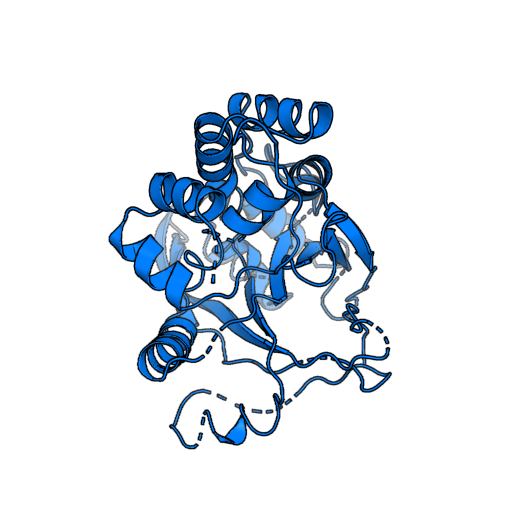 ARG A 1 122 ? 24.925 30.037 12.368 1.00 26.58 121 ARG A N 1
ATOM 925 C CA . ARG A 1 122 ? 24.192 29.256 13.365 1.00 27.20 121 ARG A CA 1
ATOM 926 C C . ARG A 1 122 ? 22.833 29.890 13.614 1.00 26.59 121 ARG A C 1
ATOM 927 O O . ARG A 1 122 ? 21.855 29.186 13.851 1.00 26.73 121 ARG A O 1
ATOM 930 N N . ILE A 1 123 ? 22.758 31.212 13.515 1.00 24.75 122 ILE A N 1
ATOM 931 C CA . ILE A 1 123 ? 21.514 31.884 13.774 1.00 23.59 122 ILE A CA 1
ATOM 932 C C . ILE A 1 123 ? 20.906 32.482 12.493 1.00 22.42 122 ILE A C 1
ATOM 933 O O . ILE A 1 123 ? 20.041 33.326 12.567 1.00 22.40 122 ILE A O 1
ATOM 938 N N . SER A 1 124 ? 21.389 32.047 11.331 1.00 21.79 123 SER A N 1
ATOM 939 C CA . SER A 1 124 ? 20.896 32.524 10.035 1.00 22.14 123 SER A CA 1
ATOM 940 C C . SER A 1 124 ? 20.993 34.038 9.843 1.00 20.50 123 SER A C 1
ATOM 941 O O . SER A 1 124 ? 20.058 34.678 9.305 1.00 19.23 123 SER A O 1
ATOM 952 N N . THR A 1 126 ? 23.973 37.418 8.939 1.00 19.58 125 THR A N 1
ATOM 953 C CA . THR A 1 126 ? 25.279 37.973 8.594 1.00 19.46 125 THR A CA 1
ATOM 954 C C . THR A 1 126 ? 25.474 39.269 9.327 1.00 19.48 125 THR A C 1
ATOM 955 O O . THR A 1 126 ? 24.645 40.237 9.242 1.00 20.67 125 THR A O 1
ATOM 959 N N . GLY A 1 127 ? 26.587 39.362 10.033 1.00 18.54 126 GLY A N 1
ATOM 960 C CA . GLY A 1 127 ? 26.912 40.599 10.722 1.00 18.61 126 GLY A CA 1
ATOM 961 C C . GLY A 1 127 ? 28.057 41.334 10.067 1.00 17.89 126 GLY A C 1
ATOM 962 O O . GLY A 1 127 ? 28.959 40.701 9.518 1.00 18.68 126 GLY A O 1
ATOM 963 N N . ARG A 1 128 ? 27.987 42.659 10.097 1.00 16.08 127 ARG A N 1
ATOM 964 C CA . ARG A 1 128 ? 29.042 43.524 9.533 1.00 15.79 127 ARG A CA 1
ATOM 965 C C . ARG A 1 128 ? 29.288 44.682 10.476 1.00 15.55 127 ARG A C 1
ATOM 966 O O . ARG A 1 128 ? 28.353 45.263 11.034 1.00 17.75 127 ARG A O 1
ATOM 974 N N . SER A 1 129 ? 30.539 45.054 10.655 1.00 14.79 128 SER A N 1
ATOM 975 C CA . SER A 1 129 ? 30.853 46.215 11.474 1.00 14.71 128 SER A CA 1
ATOM 976 C C . SER A 1 129 ? 31.234 47.407 10.604 1.00 14.68 128 SER A C 1
ATOM 977 O O . SER A 1 129 ? 31.806 47.237 9.504 1.00 14.97 128 SER A O 1
ATOM 980 N N . TYR A 1 130 ? 30.871 48.583 11.099 1.00 13.74 129 TYR A N 1
ATOM 981 C CA . TYR A 1 130 ? 31.108 49.902 10.468 1.00 13.33 129 TYR A CA 1
ATOM 982 C C . TYR A 1 130 ? 31.857 50.795 11.445 1.00 14.25 129 TYR A C 1
ATOM 983 O O . TYR A 1 130 ? 31.393 51.060 12.566 1.00 15.27 129 TYR A O 1
ATOM 992 N N . ALA A 1 131 ? 33.017 51.291 11.010 1.00 14.01 130 ALA A N 1
ATOM 993 C CA . ALA A 1 131 ? 33.825 52.202 11.818 1.00 14.03 130 ALA A CA 1
ATOM 994 C C . ALA A 1 131 ? 33.935 53.522 11.128 1.00 13.80 130 ALA A C 1
ATOM 995 O O . ALA A 1 131 ? 34.026 53.595 9.898 1.00 14.01 130 ALA A O 1
ATOM 997 N N . HIS A 1 132 ? 34.018 54.560 11.931 1.00 14.52 131 HIS A N 1
ATOM 998 C CA . HIS A 1 132 ? 34.073 55.909 11.398 1.00 14.43 131 HIS A CA 1
ATOM 999 C C . HIS A 1 132 ? 35.454 56.278 10.882 1.00 14.82 131 HIS A C 1
ATOM 1000 O O . HIS A 1 132 ? 36.461 56.188 11.609 1.00 15.31 131 HIS A O 1
ATOM 1007 N N . ALA A 1 133 ? 35.499 56.737 9.636 1.00 15.21 132 ALA A N 1
ATOM 1008 C CA . ALA A 1 133 ? 36.787 57.021 8.964 1.00 15.48 132 ALA A CA 1
ATOM 1009 C C . ALA A 1 133 ? 37.577 58.106 9.689 1.00 16.01 132 ALA A C 1
ATOM 1010 O O . ALA A 1 133 ? 38.770 58.142 9.562 1.00 17.46 132 ALA A O 1
ATOM 1012 N N . ASP A 1 134 ? 36.926 58.996 10.429 1.00 16.12 133 ASP A N 1
ATOM 1013 C CA . ASP A 1 134 ? 37.635 60.129 11.026 1.00 16.39 133 ASP A CA 1
ATOM 1014 C C . ASP A 1 134 ? 38.164 59.839 12.426 1.00 17.40 133 ASP A C 1
ATOM 1015 O O . ASP A 1 134 ? 38.983 60.596 12.933 1.00 18.44 133 ASP A O 1
ATOM 1020 N N . ALA A 1 135 ? 37.687 58.782 13.065 1.00 17.42 134 ALA A N 1
ATOM 1021 C CA . ALA A 1 135 ? 38.103 58.442 14.432 1.00 18.11 134 ALA A CA 1
ATOM 1022 C C . ALA A 1 135 ? 37.643 57.006 14.706 1.00 17.99 134 ALA A C 1
ATOM 1023 O O . ALA A 1 135 ? 36.732 56.792 15.523 1.00 18.31 134 ALA A O 1
ATOM 1025 N N . PRO A 1 136 ? 38.240 56.031 13.991 1.00 18.13 135 PRO A N 1
ATOM 1026 C CA . PRO A 1 136 ? 37.711 54.661 13.977 1.00 18.74 135 PRO A CA 1
ATOM 1027 C C . PRO A 1 136 ? 37.725 53.974 15.346 1.00 19.35 135 PRO A C 1
ATOM 1028 O O . PRO A 1 136 ? 36.837 53.160 15.653 1.00 17.14 135 PRO A O 1
ATOM 1032 N N . GLU A 1 137 ? 38.713 54.336 16.161 1.00 19.07 136 GLU A N 1
ATOM 1033 C CA . GLU A 1 137 ? 38.841 53.819 17.517 1.00 20.62 136 GLU A CA 1
ATOM 1034 C C . GLU A 1 137 ? 38.068 54.589 18.561 1.00 19.89 136 GLU A C 1
ATOM 1035 O O . GLU A 1 137 ? 37.788 54.046 19.628 1.00 21.02 136 GLU A O 1
ATOM 1041 N N . GLY A 1 138 ? 37.665 55.820 18.263 1.00 18.37 137 GLY A N 1
ATOM 1042 C CA . GLY A 1 138 ? 36.998 56.647 19.262 1.00 16.94 137 GLY A CA 1
ATOM 1043 C C . GLY A 1 138 ? 35.497 56.769 19.117 1.00 16.56 137 GLY A C 1
ATOM 1044 O O . GLY A 1 138 ? 34.780 56.769 20.112 1.00 15.61 137 GLY A O 1
ATOM 1045 N N . ILE A 1 139 ? 35.008 56.943 17.886 1.00 15.71 138 ILE A N 1
ATOM 1046 C CA . ILE A 1 139 ? 33.579 57.032 17.629 1.00 15.28 138 ILE A CA 1
ATOM 1047 C C . ILE A 1 139 ? 33.042 55.610 17.689 1.00 15.18 138 ILE A C 1
ATOM 1048 O O . ILE A 1 139 ? 33.697 54.686 17.200 1.00 15.27 138 ILE A O 1
ATOM 1053 N N . ALA A 1 140 ? 31.886 55.387 18.297 1.00 15.18 139 ALA A N 1
ATOM 1054 C CA . ALA A 1 140 ? 31.331 54.038 18.382 1.00 16.52 139 ALA A CA 1
ATOM 1055 C C . ALA A 1 140 ? 31.169 53.437 17.016 1.00 17.12 139 ALA A C 1
ATOM 1056 O O . ALA A 1 140 ? 30.790 54.149 16.072 1.00 16.82 139 ALA A O 1
ATOM 1058 N N . GLN A 1 141 ? 31.392 52.128 16.920 1.00 17.40 140 GLN A N 1
ATOM 1059 C CA . GLN A 1 141 ? 31.116 51.399 15.706 1.00 17.54 140 GLN A CA 1
ATOM 1060 C C . GLN A 1 141 ? 29.635 51.068 15.663 1.00 18.66 140 GLN A C 1
ATOM 1061 O O . GLN A 1 141 ? 28.954 51.126 16.698 1.00 18.39 140 GLN A O 1
ATOM 1067 N N . PHE A 1 142 ? 29.151 50.728 14.468 1.00 17.79 141 PHE A N 1
ATOM 1068 C CA . PHE A 1 142 ? 27.834 50.140 14.287 1.00 17.59 141 PHE A CA 1
ATOM 1069 C C . PHE A 1 142 ? 28.036 48.705 13.881 1.00 18.13 141 PHE A C 1
ATOM 1070 O O . PHE A 1 142 ? 28.845 48.394 12.957 1.00 18.99 141 PHE A O 1
ATOM 1078 N N . PHE A 1 143 ? 27.293 47.803 14.520 1.00 17.82 142 PHE A N 1
ATOM 1079 C CA . PHE A 1 143 ? 27.300 46.407 14.111 1.00 16.82 142 PHE A CA 1
ATOM 1080 C C . PHE A 1 143 ? 25.912 46.158 13.539 1.00 17.60 142 PHE A C 1
ATOM 1081 O O . PHE A 1 143 ? 24.934 46.326 14.243 1.00 17.55 142 PHE A O 1
ATOM 1089 N N . VAL A 1 144 ? 25.830 45.870 12.244 1.00 15.45 143 VAL A N 1
ATOM 1090 C CA . VAL A 1 144 ? 24.544 45.710 11.591 1.00 15.15 143 VAL A CA 1
ATOM 1091 C C . VAL A 1 144 ? 24.437 44.305 11.107 1.00 14.59 143 VAL A C 1
ATOM 1092 O O . VAL A 1 144 ? 25.271 43.845 10.311 1.00 16.95 143 VAL A O 1
ATOM 1096 N N . SER A 1 145 ? 23.418 43.626 11.592 1.00 14.74 144 SER A N 1
ATOM 1097 C CA . SER A 1 145 ? 23.125 42.268 11.190 1.00 15.60 144 SER A CA 1
ATOM 1098 C C . SER A 1 145 ? 21.930 42.185 10.279 1.00 15.32 144 SER A C 1
ATOM 1099 O O . SER A 1 145 ? 20.999 43.004 10.368 1.00 16.03 144 SER A O 1
ATOM 1102 N N . GLU A 1 146 ? 21.983 41.202 9.392 1.00 15.96 145 GLU A N 1
ATOM 1103 C CA . GLU A 1 146 ? 20.905 40.858 8.498 1.00 16.39 145 GLU A CA 1
ATOM 1104 C C . GLU A 1 146 ? 20.402 39.460 8.802 1.00 17.10 145 GLU A C 1
ATOM 1105 O O . GLU A 1 146 ? 21.178 38.466 8.808 1.00 17.36 145 GLU A O 1
ATOM 1111 N N . PHE A 1 147 ? 19.096 39.359 9.003 1.00 17.36 146 PHE A N 1
ATOM 1112 C CA . PHE A 1 147 ? 18.441 38.050 9.118 1.00 17.25 146 PHE A CA 1
ATOM 1113 C C . PHE A 1 147 ? 18.045 37.463 7.740 1.00 17.08 146 PHE A C 1
ATOM 1114 O O . PHE A 1 147 ? 17.479 38.164 6.881 1.00 16.96 146 PHE A O 1
ATOM 1122 N N . HIS A 1 148 ? 18.304 36.160 7.577 1.00 15.77 147 HIS A N 1
ATOM 1123 C CA . HIS A 1 148 ? 18.098 35.395 6.342 1.00 16.11 147 HIS A CA 1
ATOM 1124 C C . HIS A 1 148 ? 16.984 34.348 6.486 1.00 16.61 147 HIS A C 1
ATOM 1125 O O . HIS A 1 148 ? 17.222 33.269 7.034 1.00 15.84 147 HIS A O 1
ATOM 1132 N N . PRO A 1 149 ? 15.791 34.649 5.939 1.00 18.02 148 PRO A N 1
ATOM 1133 C CA . PRO A 1 149 ? 14.648 33.714 6.075 1.00 19.05 148 PRO A CA 1
ATOM 1134 C C . PRO A 1 149 ? 14.673 32.497 5.173 1.00 20.18 148 PRO A C 1
ATOM 1135 O O . PRO A 1 149 ? 13.840 31.603 5.352 1.00 21.45 148 PRO A O 1
ATOM 1139 N N . GLU A 1 150 ? 15.567 32.479 4.181 1.00 21.85 149 GLU A N 1
ATOM 1140 C CA . GLU A 1 150 ? 15.503 31.502 3.059 1.00 22.74 149 GLU A CA 1
ATOM 1141 C C . GLU A 1 150 ? 15.341 30.056 3.482 1.00 23.70 149 GLU A C 1
ATOM 1142 O O . GLU A 1 150 ? 14.583 29.297 2.871 1.00 23.54 149 GLU A O 1
ATOM 1148 N N . ARG A 1 151 ? 16.102 29.651 4.486 1.00 24.41 150 ARG A N 1
ATOM 1149 C CA . ARG A 1 151 ? 16.155 28.230 4.813 1.00 25.63 150 ARG A CA 1
ATOM 1150 C C . ARG A 1 151 ? 15.047 27.766 5.732 1.00 24.52 150 ARG A C 1
ATOM 1151 O O . ARG A 1 151 ? 14.970 26.590 6.029 1.00 25.15 150 ARG A O 1
ATOM 1159 N N . PHE A 1 152 ? 14.177 28.663 6.154 1.00 23.61 151 PHE A N 1
ATOM 1160 C CA . PHE A 1 152 ? 13.177 28.323 7.146 1.00 22.81 151 PHE A CA 1
ATOM 1161 C C . PHE A 1 152 ? 11.912 27.748 6.501 1.00 22.46 151 PHE A C 1
ATOM 1162 O O . PHE A 1 152 ? 11.793 27.700 5.284 1.00 21.95 151 PHE A O 1
ATOM 1170 N N . SER A 1 153 ? 10.966 27.334 7.321 1.00 22.03 152 SER A N 1
ATOM 1171 C CA . SER A 1 153 ? 9.751 26.731 6.794 1.00 21.46 152 SER A CA 1
ATOM 1172 C C . SER A 1 153 ? 8.908 27.662 5.922 1.00 22.83 152 SER A C 1
ATOM 1173 O O . SER A 1 153 ? 9.058 28.881 5.942 1.00 22.54 152 SER A O 1
ATOM 1176 N N . ASP A 1 154 ? 8.004 27.061 5.150 1.00 22.64 153 ASP A N 1
ATOM 1177 C CA . ASP A 1 154 ? 7.078 27.833 4.372 1.00 23.06 153 ASP A CA 1
ATOM 1178 C C . ASP A 1 154 ? 6.305 28.740 5.279 1.00 21.38 153 ASP A C 1
ATOM 1179 O O . ASP A 1 154 ? 6.117 29.917 4.980 1.00 19.66 153 ASP A O 1
ATOM 1184 N N . ALA A 1 155 ? 5.828 28.180 6.376 1.00 20.38 154 ALA A N 1
ATOM 1185 C CA . ALA A 1 155 ? 4.984 28.938 7.288 1.00 20.62 154 ALA A CA 1
ATOM 1186 C C . ALA A 1 155 ? 5.753 30.153 7.840 1.00 19.01 154 ALA A C 1
ATOM 1187 O O . ALA A 1 155 ? 5.237 31.262 7.976 1.00 18.60 154 ALA A O 1
ATOM 1189 N N . PHE A 1 156 ? 6.987 29.897 8.181 1.00 17.71 155 PHE A N 1
ATOM 1190 C CA . PHE A 1 156 ? 7.870 30.937 8.721 1.00 17.88 155 PHE A CA 1
ATOM 1191 C C . PHE A 1 156 ? 8.101 32.055 7.701 1.00 18.01 155 PHE A C 1
ATOM 1192 O O . PHE A 1 156 ? 7.935 33.230 8.012 1.00 18.13 155 PHE A O 1
ATOM 1200 N N . ARG A 1 157 ? 8.444 31.686 6.475 1.00 18.79 156 ARG A N 1
ATOM 1201 C CA . ARG A 1 157 ? 8.702 32.708 5.455 1.00 19.41 156 ARG A CA 1
ATOM 1202 C C . ARG A 1 157 ? 7.472 33.557 5.128 1.00 19.41 156 ARG A C 1
ATOM 1203 O O . ARG A 1 157 ? 7.595 34.756 4.916 1.00 20.12 156 ARG A O 1
ATOM 1211 N N . GLU A 1 158 ? 6.282 32.952 5.138 1.00 19.83 157 GLU A N 1
ATOM 1212 C CA . GLU A 1 158 ? 5.027 33.706 5.017 1.00 20.33 157 GLU A CA 1
ATOM 1213 C C . GLU A 1 158 ? 4.806 34.639 6.197 1.00 19.14 157 GLU A C 1
ATOM 1214 O O . GLU A 1 158 ? 4.312 35.751 6.039 1.00 19.17 157 GLU A O 1
ATOM 1220 N N . ALA A 1 159 ? 5.154 34.163 7.389 1.00 18.11 158 ALA A N 1
ATOM 1221 C CA . ALA A 1 159 ? 5.052 34.977 8.593 1.00 17.53 158 ALA A CA 1
ATOM 1222 C C . ALA A 1 159 ? 5.982 36.198 8.495 1.00 17.67 158 ALA A C 1
ATOM 1223 O O . ALA A 1 159 ? 5.559 37.311 8.795 1.00 16.25 158 ALA A O 1
ATOM 1225 N N . VAL A 1 160 ? 7.220 35.973 8.047 1.00 17.13 159 VAL A N 1
ATOM 1226 C CA . VAL A 1 160 ? 8.143 37.085 7.874 1.00 16.81 159 VAL A CA 1
ATOM 1227 C C . VAL A 1 160 ? 7.516 38.189 7.011 1.00 17.73 159 VAL A C 1
ATOM 1228 O O . VAL A 1 160 ? 7.450 39.343 7.429 1.00 16.57 159 VAL A O 1
ATOM 1232 N N . GLY A 1 161 ? 6.998 37.827 5.844 1.00 17.67 160 GLY A N 1
ATOM 1233 C CA . GLY A 1 161 ? 6.462 38.808 4.939 1.00 18.05 160 GLY A CA 1
ATOM 1234 C C . GLY A 1 161 ? 5.249 39.533 5.486 1.00 18.18 160 GLY A C 1
ATOM 1235 O O . GLY A 1 161 ? 5.088 40.730 5.285 1.00 17.50 160 GLY A O 1
ATOM 1236 N N . ARG A 1 162 ? 4.384 38.827 6.210 1.00 18.26 161 ARG A N 1
ATOM 1237 C CA . ARG A 1 162 ? 3.274 39.532 6.837 1.00 18.57 161 ARG A CA 1
ATOM 1238 C C . ARG A 1 162 ? 3.767 40.554 7.864 1.00 17.74 161 ARG A C 1
ATOM 1239 O O . ARG A 1 162 ? 3.166 41.602 7.999 1.00 18.75 161 ARG A O 1
ATOM 1247 N N . VAL A 1 163 ? 4.857 40.262 8.557 1.00 16.22 162 VAL A N 1
ATOM 1248 C CA . VAL A 1 163 ? 5.349 41.149 9.596 1.00 16.19 162 VAL A CA 1
ATOM 1249 C C . VAL A 1 163 ? 6.060 42.348 8.964 1.00 16.32 162 VAL A C 1
ATOM 1250 O O . VAL A 1 163 ? 5.757 43.486 9.321 1.00 15.36 162 VAL A O 1
ATOM 1254 N N . THR A 1 164 ? 6.940 42.091 8.002 1.00 16.46 163 THR A N 1
ATOM 1255 C CA . THR A 1 164 ? 7.779 43.144 7.416 1.00 16.21 163 THR A CA 1
ATOM 1256 C C . THR A 1 164 ? 7.203 43.840 6.172 1.00 17.09 163 THR A C 1
ATOM 1257 O O . THR A 1 164 ? 7.645 44.940 5.836 1.00 15.38 163 THR A O 1
ATOM 1261 N N . GLY A 1 165 ? 6.214 43.236 5.503 1.00 17.26 164 GLY A N 1
ATOM 1262 C CA . GLY A 1 165 ? 5.804 43.699 4.186 1.00 17.97 164 GLY A CA 1
ATOM 1263 C C . GLY A 1 165 ? 5.036 45.018 4.183 1.00 18.64 164 GLY A C 1
ATOM 1264 O O . GLY A 1 165 ? 4.742 45.570 3.141 1.00 19.38 164 GLY A O 1
ATOM 1265 N N . ASN A 1 166 ? 4.766 45.552 5.357 1.00 18.56 165 ASN A N 1
ATOM 1266 C CA A ASN A 1 166 ? 4.109 46.856 5.479 0.50 18.80 165 ASN A CA 1
ATOM 1267 C CA B ASN A 1 166 ? 4.106 46.854 5.501 0.50 18.97 165 ASN A CA 1
ATOM 1268 C C . ASN A 1 166 ? 5.056 47.934 6.003 1.00 18.23 165 ASN A C 1
ATOM 1269 O O . ASN A 1 166 ? 4.618 49.035 6.327 1.00 18.62 165 ASN A O 1
ATOM 1278 N N . SER A 1 167 ? 6.345 47.632 6.112 1.00 17.14 166 SER A N 1
ATOM 1279 C CA . SER A 1 167 ? 7.265 48.569 6.732 1.00 16.12 166 SER A CA 1
ATOM 1280 C C . SER A 1 167 ? 7.254 49.939 6.086 1.00 16.50 166 SER A C 1
ATOM 1281 O O . SER A 1 167 ? 7.159 50.073 4.828 1.00 16.24 166 SER A O 1
ATOM 1284 N N . ALA A 1 168 ? 7.387 50.949 6.930 1.00 15.75 167 ALA A N 1
ATOM 1285 C CA . ALA A 1 168 ? 7.588 52.326 6.450 1.00 16.90 167 ALA A CA 1
ATOM 1286 C C . ALA A 1 168 ? 9.070 52.528 6.153 1.00 15.98 167 ALA A C 1
ATOM 1287 O O . ALA A 1 168 ? 9.918 51.770 6.656 1.00 16.21 167 ALA A O 1
ATOM 1289 N N . ASP A 1 169 ? 9.363 53.522 5.301 1.00 15.81 168 ASP A N 1
ATOM 1290 C CA . ASP A 1 169 ? 10.727 54.046 5.180 1.00 16.05 168 ASP A CA 1
ATOM 1291 C C . ASP A 1 169 ? 10.869 55.297 6.022 1.00 15.75 168 ASP A C 1
ATOM 1292 O O . ASP A 1 169 ? 10.303 56.373 5.706 1.00 14.56 168 ASP A O 1
ATOM 1297 N N . PRO A 1 170 ? 11.605 55.193 7.140 1.00 15.41 169 PRO A N 1
ATOM 1298 C CA . PRO A 1 170 ? 11.758 56.358 8.012 1.00 15.49 169 PRO A CA 1
ATOM 1299 C C . PRO A 1 170 ? 12.712 57.452 7.536 1.00 14.79 169 PRO A C 1
ATOM 1300 O O . PRO A 1 170 ? 12.728 58.543 8.105 1.00 14.10 169 PRO A O 1
ATOM 1304 N N . LEU A 1 171 ? 13.493 57.188 6.502 1.00 14.69 170 LEU A N 1
ATOM 1305 C CA . LEU A 1 171 ? 14.513 58.156 6.050 1.00 14.34 170 LEU A CA 1
ATOM 1306 C C . LEU A 1 171 ? 13.892 59.183 5.092 1.00 13.99 170 LEU A C 1
ATOM 1307 O O . LEU A 1 171 ? 13.816 58.961 3.903 1.00 13.37 170 LEU A O 1
ATOM 1312 N N . THR A 1 172 ? 13.511 60.322 5.628 1.00 13.56 171 THR A N 1
ATOM 1313 C CA . THR A 1 172 ? 12.693 61.276 4.933 1.00 14.29 171 THR A CA 1
ATOM 1314 C C . THR A 1 172 ? 13.529 62.033 3.853 1.00 15.11 171 THR A C 1
ATOM 1315 O O . THR A 1 172 ? 14.765 61.991 3.878 1.00 15.16 171 THR A O 1
ATOM 1319 N N . PRO A 1 173 ? 12.852 62.774 2.967 1.00 15.77 172 PRO A N 1
ATOM 1320 C CA . PRO A 1 173 ? 13.592 63.530 1.957 1.00 16.67 172 PRO A CA 1
ATOM 1321 C C . PRO A 1 173 ? 14.491 64.600 2.539 1.00 15.49 172 PRO A C 1
ATOM 1322 O O . PRO A 1 173 ? 15.559 64.860 2.009 1.00 14.64 172 PRO A O 1
ATOM 1326 N N . ARG A 1 174 ? 14.028 65.243 3.599 1.00 15.45 173 ARG A N 1
ATOM 1327 C CA . ARG A 1 174 ? 14.824 66.239 4.273 1.00 14.91 173 ARG A CA 1
ATOM 1328 C C . ARG A 1 174 ? 16.046 65.564 4.913 1.00 13.70 173 ARG A C 1
ATOM 1329 O O . ARG A 1 174 ? 17.142 66.144 4.911 1.00 13.75 173 ARG A O 1
ATOM 1337 N N . ALA A 1 175 ? 15.854 64.365 5.478 1.00 13.73 174 ALA A N 1
ATOM 1338 C CA . ALA A 1 175 ? 16.958 63.628 6.099 1.00 13.15 174 ALA A CA 1
ATOM 1339 C C . ALA A 1 175 ? 18.027 63.368 5.019 1.00 13.12 174 ALA A C 1
ATOM 1340 O O . ALA A 1 175 ? 19.230 63.550 5.239 1.00 12.34 174 ALA A O 1
ATOM 1342 N N . GLN A 1 176 ? 17.574 62.916 3.867 1.00 12.76 175 GLN A N 1
ATOM 1343 C CA . GLN A 1 176 ? 18.506 62.601 2.769 1.00 12.02 175 GLN A CA 1
ATOM 1344 C C . GLN A 1 176 ? 19.172 63.825 2.217 1.00 11.64 175 GLN A C 1
ATOM 1345 O O . GLN A 1 176 ? 20.331 63.766 1.850 1.00 11.80 175 GLN A O 1
ATOM 1351 N N . THR A 1 177 ? 18.434 64.945 2.147 1.00 12.66 176 THR A N 1
ATOM 1352 C CA . THR A 1 177 ? 19.012 66.213 1.746 1.00 13.25 176 THR A CA 1
ATOM 1353 C C . THR A 1 177 ? 20.218 66.589 2.608 1.00 14.20 176 THR A C 1
ATOM 1354 O O . THR A 1 177 ? 21.329 66.923 2.093 1.00 15.25 176 THR A O 1
ATOM 1358 N N . LEU A 1 178 ? 20.050 66.486 3.926 1.00 12.90 177 LEU A N 1
ATOM 1359 C CA . LEU A 1 178 ? 21.093 66.952 4.863 1.00 13.14 177 LEU A CA 1
ATOM 1360 C C . LEU A 1 178 ? 22.284 65.971 4.909 1.00 12.69 177 LEU A C 1
ATOM 1361 O O . LEU A 1 178 ? 23.444 66.390 4.994 1.00 13.11 177 LEU A O 1
ATOM 1366 N N . LEU A 1 179 ? 21.960 64.683 4.844 1.00 12.54 178 LEU A N 1
ATOM 1367 C CA A LEU A 1 179 ? 22.950 63.620 4.781 0.50 12.70 178 LEU A CA 1
ATOM 1368 C CA B LEU A 1 179 ? 22.967 63.608 4.794 0.50 12.21 178 LEU A CA 1
ATOM 1369 C C . LEU A 1 179 ? 23.942 63.795 3.613 1.00 13.31 178 LEU A C 1
ATOM 1370 O O . LEU A 1 179 ? 25.150 63.709 3.778 1.00 12.49 178 LEU A O 1
ATOM 1379 N N . TRP A 1 180 ? 23.414 64.058 2.412 1.00 12.92 179 TRP A N 1
ATOM 1380 C CA . TRP A 1 180 ? 24.236 64.195 1.227 1.00 12.95 179 TRP A CA 1
ATOM 1381 C C . TRP A 1 180 ? 24.925 65.558 1.092 1.00 13.65 179 TRP A C 1
ATOM 1382 O O . TRP A 1 180 ? 26.010 65.610 0.492 1.00 14.66 179 TRP A O 1
ATOM 1393 N N . GLN A 1 181 ? 24.365 66.633 1.676 1.00 12.87 180 GLN A N 1
ATOM 1394 C CA . GLN A 1 181 ? 25.107 67.895 1.860 1.00 13.89 180 GLN A CA 1
ATOM 1395 C C . GLN A 1 181 ? 26.330 67.650 2.760 1.00 14.10 180 GLN A C 1
ATOM 1396 O O . GLN A 1 181 ? 27.425 68.165 2.501 1.00 14.70 180 GLN A O 1
ATOM 1402 N N . LEU A 1 182 ? 26.113 66.872 3.818 1.00 13.41 181 LEU A N 1
ATOM 1403 C CA . LEU A 1 182 ? 27.139 66.565 4.804 1.00 13.72 181 LEU A CA 1
ATOM 1404 C C . LEU A 1 182 ? 28.234 65.755 4.133 1.00 12.86 181 LEU A C 1
ATOM 1405 O O . LEU A 1 182 ? 29.394 66.055 4.327 1.00 13.51 181 LEU A O 1
ATOM 1410 N N . ASP A 1 183 ? 27.839 64.744 3.372 1.00 12.76 182 ASP A N 1
ATOM 1411 C CA . ASP A 1 183 ? 28.830 63.928 2.650 1.00 13.78 182 ASP A CA 1
ATOM 1412 C C . ASP A 1 183 ? 29.655 64.806 1.715 1.00 13.64 182 ASP A C 1
ATOM 1413 O O . ASP A 1 183 ? 30.854 64.658 1.625 1.00 14.88 182 ASP A O 1
ATOM 1418 N N . ARG A 1 184 ? 29.010 65.741 1.019 1.00 14.33 183 ARG A N 1
ATOM 1419 C CA . ARG A 1 184 ? 29.731 66.611 0.107 1.00 14.18 183 ARG A CA 1
ATOM 1420 C C . ARG A 1 184 ? 30.706 67.554 0.813 1.00 15.52 183 ARG A C 1
ATOM 1421 O O . ARG A 1 184 ? 31.854 67.666 0.424 1.00 14.23 183 ARG A O 1
ATOM 1429 N N . ASP A 1 185 ? 30.226 68.302 1.781 1.00 14.66 184 ASP A N 1
ATOM 1430 C CA . ASP A 1 185 ? 31.054 69.375 2.369 1.00 15.73 184 ASP A CA 1
ATOM 1431 C C . ASP A 1 185 ? 31.858 68.938 3.583 1.00 15.50 184 ASP A C 1
ATOM 1432 O O . ASP A 1 185 ? 32.775 69.658 3.995 1.00 14.19 184 ASP A O 1
ATOM 1437 N N . GLY A 1 186 ? 31.485 67.803 4.183 1.00 15.97 185 GLY A N 1
ATOM 1438 C CA . GLY A 1 186 ? 32.077 67.372 5.453 1.00 15.64 185 GLY A CA 1
ATOM 1439 C C . GLY A 1 186 ? 31.567 68.083 6.707 1.00 15.95 185 GLY A C 1
ATOM 1440 O O . GLY A 1 186 ? 31.985 67.739 7.827 1.00 16.98 185 GLY A O 1
ATOM 1441 N N . VAL A 1 187 ? 30.691 69.063 6.517 1.00 13.74 186 VAL A N 1
ATOM 1442 C CA . VAL A 1 187 ? 30.120 69.863 7.567 1.00 13.39 186 VAL A CA 1
ATOM 1443 C C . VAL A 1 187 ? 28.678 70.196 7.231 1.00 13.91 186 VAL A C 1
ATOM 1444 O O . VAL A 1 187 ? 28.273 70.124 6.067 1.00 14.48 186 VAL A O 1
ATOM 1448 N N . LEU A 1 188 ? 27.914 70.529 8.260 1.00 14.79 187 LEU A N 1
ATOM 1449 C CA . LEU A 1 188 ? 26.623 71.226 8.158 1.00 15.29 187 LEU A CA 1
ATOM 1450 C C . LEU A 1 188 ? 26.684 72.353 9.191 1.00 16.05 187 LEU A C 1
ATOM 1451 O O . LEU A 1 188 ? 27.493 72.284 10.110 1.00 16.67 187 LEU A O 1
ATOM 1456 N N . THR A 1 189 ? 25.814 73.361 9.097 1.00 15.98 188 THR A N 1
ATOM 1457 C CA . THR A 1 189 ? 25.670 74.290 10.220 1.00 15.74 188 THR A CA 1
ATOM 1458 C C . THR A 1 189 ? 25.282 73.472 11.463 1.00 15.75 188 THR A C 1
ATOM 1459 O O . THR A 1 189 ? 24.757 72.355 11.322 1.00 14.66 188 THR A O 1
ATOM 1463 N N . VAL A 1 190 ? 25.542 73.990 12.667 1.00 14.92 189 VAL A N 1
ATOM 1464 C CA . VAL A 1 190 ? 25.206 73.256 13.862 1.00 15.97 189 VAL A CA 1
ATOM 1465 C C . VAL A 1 190 ? 23.673 73.024 13.878 1.00 16.43 189 VAL A C 1
ATOM 1466 O O . VAL A 1 190 ? 23.234 71.936 14.201 1.00 13.66 189 VAL A O 1
ATOM 1470 N N . ALA A 1 191 ? 22.871 74.026 13.476 1.00 15.96 190 ALA A N 1
ATOM 1471 C CA . ALA A 1 191 ? 21.414 73.847 13.439 1.00 16.77 190 ALA A CA 1
ATOM 1472 C C . ALA A 1 191 ? 21.027 72.702 12.503 1.00 16.25 190 ALA A C 1
ATOM 1473 O O . ALA A 1 191 ? 20.191 71.881 12.837 1.00 17.17 190 ALA A O 1
ATOM 1475 N N . ASP A 1 192 ? 21.617 72.659 11.313 1.00 15.99 191 ASP A N 1
ATOM 1476 C CA . ASP A 1 192 ? 21.264 71.631 10.339 1.00 16.17 191 ASP A CA 1
ATOM 1477 C C . ASP A 1 192 ? 21.729 70.251 10.798 1.00 15.06 191 ASP A C 1
ATOM 1478 O O . ASP A 1 192 ? 21.066 69.259 10.550 1.00 14.30 191 ASP A O 1
ATOM 1483 N N . GLY A 1 193 ? 22.873 70.183 11.450 1.00 14.98 192 GLY A N 1
ATOM 1484 C CA . GLY A 1 193 ? 23.323 68.929 12.041 1.00 16.19 192 GLY A CA 1
ATOM 1485 C C . GLY A 1 193 ? 22.417 68.403 13.143 1.00 15.99 192 GLY A C 1
ATOM 1486 O O . GLY A 1 193 ? 22.183 67.199 13.229 1.00 16.60 192 GLY A O 1
ATOM 1487 N N . ALA A 1 194 ? 21.953 69.316 13.989 1.00 15.77 193 ALA A N 1
ATOM 1488 C CA . ALA A 1 194 ? 21.009 69.003 15.049 1.00 15.59 193 ALA A CA 1
ATOM 1489 C C . ALA A 1 194 ? 19.704 68.522 14.413 1.00 15.31 193 ALA A C 1
ATOM 1490 O O . ALA A 1 194 ? 19.102 67.559 14.906 1.00 14.50 193 ALA A O 1
ATOM 1492 N N . GLU A 1 195 ? 19.286 69.174 13.319 1.00 14.96 194 GLU A N 1
ATOM 1493 C CA . GLU A 1 195 ? 18.065 68.760 12.624 1.00 15.32 194 GLU A CA 1
ATOM 1494 C C . GLU A 1 195 ? 18.250 67.376 12.038 1.00 14.13 194 GLU A C 1
ATOM 1495 O O . GLU A 1 195 ? 17.385 66.499 12.218 1.00 14.48 194 GLU A O 1
ATOM 1501 N N . LEU A 1 196 ? 19.387 67.137 11.380 1.00 13.91 195 LEU A N 1
ATOM 1502 C CA . LEU A 1 196 ? 19.659 65.780 10.815 1.00 13.92 195 LEU A CA 1
ATOM 1503 C C . LEU A 1 196 ? 19.601 64.687 11.863 1.00 14.55 195 LEU A C 1
ATOM 1504 O O . LEU A 1 196 ? 18.982 63.617 11.662 1.00 12.76 195 LEU A O 1
ATOM 1509 N N . ILE A 1 197 ? 20.240 64.931 13.005 1.00 15.01 196 ILE A N 1
ATOM 1510 C CA . ILE A 1 197 ? 20.228 63.925 14.078 1.00 15.47 196 ILE A CA 1
ATOM 1511 C C . ILE A 1 197 ? 18.777 63.598 14.471 1.00 15.00 196 ILE A C 1
ATOM 1512 O O . ILE A 1 197 ? 18.401 62.432 14.606 1.00 15.86 196 ILE A O 1
ATOM 1517 N N . GLY A 1 198 ? 17.970 64.625 14.638 1.00 15.22 197 GLY A N 1
ATOM 1518 C CA . GLY A 1 198 ? 16.555 64.446 14.994 1.00 15.77 197 GLY A CA 1
ATOM 1519 C C . GLY A 1 198 ? 15.803 63.573 13.992 1.00 16.32 197 GLY A C 1
ATOM 1520 O O . GLY A 1 198 ? 14.898 62.841 14.359 1.00 14.10 197 GLY A O 1
ATOM 1521 N N . LEU A 1 199 ? 16.186 63.672 12.721 1.00 16.38 198 LEU A N 1
ATOM 1522 C CA . LEU A 1 199 ? 15.493 62.968 11.651 1.00 16.07 198 LEU A CA 1
ATOM 1523 C C . LEU A 1 199 ? 16.025 61.583 11.531 1.00 15.79 198 LEU A C 1
ATOM 1524 O O . LEU A 1 199 ? 15.299 60.692 11.073 1.00 14.71 198 LEU A O 1
ATOM 1529 N N . LEU A 1 200 ? 17.265 61.372 11.951 1.00 12.69 199 LEU A N 1
ATOM 1530 C CA . LEU A 1 200 ? 17.839 60.036 11.848 1.00 14.18 199 LEU A CA 1
ATOM 1531 C C . LEU A 1 200 ? 17.439 59.135 13.004 1.00 15.11 199 LEU A C 1
ATOM 1532 O O . LEU A 1 200 ? 17.341 57.912 12.823 1.00 15.93 199 LEU A O 1
ATOM 1537 N N . VAL A 1 201 ? 17.247 59.714 14.184 1.00 14.25 200 VAL A N 1
ATOM 1538 C CA . VAL A 1 201 ? 16.979 58.896 15.361 1.00 15.08 200 VAL A CA 1
ATOM 1539 C C . VAL A 1 201 ? 15.760 57.954 15.167 1.00 14.61 200 VAL A C 1
ATOM 1540 O O . VAL A 1 201 ? 15.854 56.756 15.533 1.00 14.78 200 VAL A O 1
ATOM 1544 N N . PRO A 1 202 ? 14.673 58.428 14.546 1.00 14.98 201 PRO A N 1
ATOM 1545 C CA . PRO A 1 202 ? 13.525 57.536 14.325 1.00 16.30 201 PRO A CA 1
ATOM 1546 C C . PRO A 1 202 ? 13.736 56.391 13.338 1.00 15.55 201 PRO A C 1
ATOM 1547 O O . PRO A 1 202 ? 12.865 55.519 13.249 1.00 15.26 201 PRO A O 1
ATOM 1551 N N . CYS A 1 203 ? 14.881 56.338 12.628 1.00 15.23 202 CYS A N 1
ATOM 1552 C CA . CYS A 1 203 ? 15.190 55.188 11.784 1.00 15.30 202 CYS A CA 1
ATOM 1553 C C . CYS A 1 203 ? 15.580 53.968 12.610 1.00 16.03 202 CYS A C 1
ATOM 1554 O O . CYS A 1 203 ? 15.466 52.809 12.152 1.00 16.39 202 CYS A O 1
ATOM 1557 N N . PHE A 1 204 ? 16.093 54.218 13.823 1.00 16.61 203 PHE A N 1
ATOM 1558 C CA . PHE A 1 204 ? 16.537 53.166 14.730 1.00 17.49 203 PHE A CA 1
ATOM 1559 C C . PHE A 1 204 ? 15.394 52.739 15.630 1.00 17.86 203 PHE A C 1
ATOM 1560 O O . PHE A 1 204 ? 15.469 52.828 16.887 1.00 18.30 203 PHE A O 1
ATOM 1568 N N . GLU A 1 205 ? 14.381 52.199 14.956 1.00 18.35 20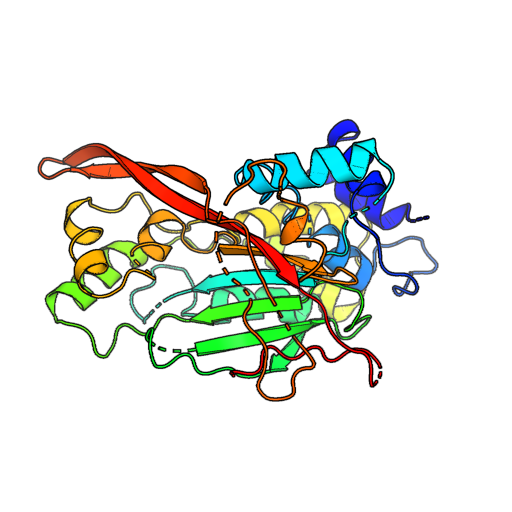4 GLU A N 1
ATOM 1569 C CA A GLU A 1 205 ? 13.116 51.823 15.579 0.50 18.76 204 GLU A CA 1
ATOM 1570 C CA B GLU A 1 205 ? 13.073 51.887 15.539 0.50 19.02 204 GLU A CA 1
ATOM 1571 C C . GLU A 1 205 ? 12.383 50.787 14.699 1.00 18.57 204 GLU A C 1
ATOM 1572 O O . GLU A 1 205 ? 12.840 50.433 13.613 1.00 18.70 204 GLU A O 1
ATOM 1583 N N . ARG A 1 206 ? 11.245 50.305 15.178 1.00 17.94 205 ARG A N 1
ATOM 1584 C CA A ARG A 1 206 ? 10.416 49.343 14.443 0.50 17.02 205 ARG A CA 1
ATOM 1585 C CA B ARG A 1 206 ? 10.439 49.347 14.424 0.50 17.13 205 ARG A CA 1
ATOM 1586 C C . ARG A 1 206 ? 9.653 50.106 13.367 1.00 16.94 205 ARG A C 1
ATOM 1587 O O . ARG A 1 206 ? 8.883 50.969 13.687 1.00 16.09 205 ARG A O 1
ATOM 1602 N N . GLN A 1 207 ? 9.859 49.749 12.102 1.00 16.01 206 GLN A N 1
ATOM 1603 C CA . GLN A 1 207 ? 9.208 50.405 10.961 1.00 14.83 206 GLN A CA 1
ATOM 1604 C C . GLN A 1 207 ? 7.945 49.711 10.460 1.00 16.01 206 GLN A C 1
ATOM 1605 O O . GLN A 1 207 ? 7.173 50.301 9.695 1.00 14.52 206 GLN A O 1
ATOM 1611 N N . HIS A 1 208 ? 7.734 48.466 10.887 1.00 15.95 207 HIS A N 1
ATOM 1612 C CA . HIS A 1 208 ? 6.503 47.743 10.593 1.00 16.52 207 HIS A CA 1
ATOM 1613 C C . HIS A 1 208 ? 5.454 47.935 11.692 1.00 17.29 207 HIS A C 1
ATOM 1614 O O . HIS A 1 208 ? 5.772 48.368 12.804 1.00 18.17 207 HIS A O 1
ATOM 1621 N N . GLY A 1 209 ? 4.189 47.615 11.382 1.00 17.03 208 GLY A N 1
ATOM 1622 C CA . GLY A 1 209 ? 3.105 47.744 12.342 1.00 17.35 208 GLY A CA 1
ATOM 1623 C C . GLY A 1 209 ? 3.097 46.597 13.332 1.00 18.30 208 GLY A C 1
ATOM 1624 O O . GLY A 1 209 ? 3.888 45.676 13.218 1.00 17.94 208 GLY A O 1
ATOM 1625 N N . VAL A 1 210 ? 2.180 46.677 14.291 1.00 18.41 209 VAL A N 1
ATOM 1626 C CA . VAL A 1 210 ? 2.005 45.655 15.304 1.00 19.29 209 VAL A CA 1
ATOM 1627 C C . VAL A 1 210 ? 1.819 44.323 14.601 1.00 18.32 209 VAL A C 1
ATOM 1628 O O . VAL A 1 210 ? 0.952 44.193 13.786 1.00 18.77 209 VAL A O 1
ATOM 1632 N N . PRO A 1 211 ? 2.651 43.337 14.895 1.00 18.10 210 PRO A N 1
ATOM 1633 C CA . PRO A 1 211 ? 2.452 42.038 14.268 1.00 17.91 210 PRO A CA 1
ATOM 1634 C C . PRO A 1 211 ? 1.384 41.179 14.954 1.00 18.24 210 PRO A C 1
ATOM 1635 O O . PRO A 1 211 ? 1.057 41.391 16.129 1.00 16.58 210 PRO A O 1
ATOM 1639 N N . ARG A 1 212 ? 0.902 40.186 14.205 1.00 18.88 211 ARG A N 1
ATOM 1640 C CA . ARG A 1 212 ? -0.059 39.207 14.711 1.00 19.41 211 ARG A CA 1
ATOM 1641 C C . ARG A 1 212 ? 0.644 38.306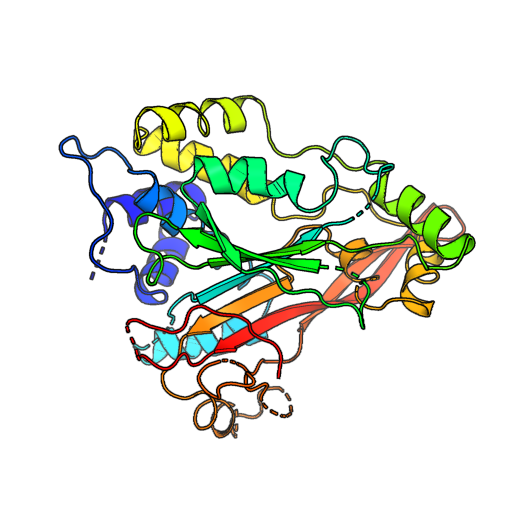 15.705 1.00 19.50 211 ARG A C 1
ATOM 1642 O O . ARG A 1 212 ? 1.773 37.890 15.494 1.00 17.83 211 ARG A O 1
ATOM 1650 N N . LEU A 1 213 ? -0.036 38.001 16.790 1.00 18.82 212 LEU A N 1
ATOM 1651 C CA . LEU A 1 213 ? 0.550 37.179 17.799 1.00 18.47 212 LEU A CA 1
ATOM 1652 C C . LEU A 1 213 ? 0.927 35.836 17.192 1.00 17.77 212 LEU A C 1
ATOM 1653 O O . LEU A 1 213 ? 2.018 35.306 17.445 1.00 15.59 212 LEU A O 1
ATOM 1658 N N . ALA A 1 214 ? 0.020 35.299 16.377 1.00 18.30 213 ALA A N 1
ATOM 1659 C CA . ALA A 1 214 ? 0.257 34.023 15.687 1.00 17.48 213 ALA A CA 1
ATOM 1660 C C . ALA A 1 214 ? 1.510 34.022 14.830 1.00 17.88 213 ALA A C 1
ATOM 1661 O O . ALA A 1 214 ? 2.191 33.019 14.774 1.00 17.22 213 ALA A O 1
ATOM 1663 N N . ASP A 1 215 ? 1.819 35.137 14.166 1.00 17.27 214 ASP A N 1
ATOM 1664 C CA . ASP A 1 215 ? 3.008 35.179 13.319 1.00 18.33 214 ASP A CA 1
ATOM 1665 C C . ASP A 1 215 ? 4.266 35.260 14.173 1.00 17.84 214 ASP A C 1
ATOM 1666 O O . ASP A 1 215 ? 5.267 34.586 13.880 1.00 18.35 214 ASP A O 1
ATOM 1671 N N . TYR A 1 216 ? 4.183 36.044 15.252 1.00 17.97 215 TYR A N 1
ATOM 1672 C CA . TYR A 1 216 ? 5.276 36.145 16.227 1.00 17.47 215 TYR A CA 1
ATOM 1673 C C . TYR A 1 216 ? 5.647 34.762 16.721 1.00 17.71 215 TYR A C 1
ATOM 1674 O O . TYR A 1 216 ? 6.839 34.368 16.729 1.00 15.89 215 TYR A O 1
ATOM 1683 N N . GLU A 1 217 ? 4.622 33.984 17.048 1.00 17.82 216 GLU A N 1
ATOM 1684 C CA A GLU A 1 217 ? 4.826 32.637 17.576 0.50 18.04 216 GLU A CA 1
ATOM 1685 C CA B GLU A 1 217 ? 4.836 32.641 17.583 0.50 18.76 216 GLU A CA 1
ATOM 1686 C C . GLU A 1 217 ? 5.376 31.696 16.513 1.00 18.13 216 GLU A C 1
ATOM 1687 O O . GLU A 1 217 ? 6.285 30.928 16.784 1.00 18.16 216 GLU A O 1
ATOM 1698 N N . THR A 1 218 ? 4.866 31.780 15.288 1.00 18.76 217 THR A N 1
ATOM 1699 C CA . THR A 1 218 ? 5.446 30.993 14.177 1.00 18.03 217 THR A CA 1
ATOM 1700 C C . THR A 1 218 ? 6.934 31.260 14.023 1.00 17.97 217 THR A C 1
ATOM 1701 O O . THR A 1 218 ? 7.746 30.314 13.881 1.00 17.92 217 THR A O 1
ATOM 1705 N N . LEU A 1 219 ? 7.311 32.537 14.077 1.00 16.91 218 LEU A N 1
ATOM 1706 C CA . LEU A 1 219 ? 8.731 32.887 13.977 1.00 17.22 218 LEU A CA 1
ATOM 1707 C C . LEU A 1 219 ? 9.493 32.322 15.160 1.00 17.10 218 LEU A C 1
ATOM 1708 O O . LEU A 1 219 ? 10.597 31.755 15.017 1.00 16.91 218 LEU A O 1
ATOM 1713 N N . LEU A 1 220 ? 8.911 32.471 16.335 1.00 17.89 219 LEU A N 1
ATOM 1714 C CA . LEU A 1 220 ? 9.635 32.091 17.536 1.00 19.16 219 LEU A CA 1
ATOM 1715 C C . LEU A 1 220 ? 9.956 30.601 17.594 1.00 20.03 219 LEU A C 1
ATOM 1716 O O . LEU A 1 220 ? 10.980 30.221 18.157 1.00 19.76 219 LEU A O 1
ATOM 1721 N N . ARG A 1 221 ? 9.121 29.773 16.993 1.00 21.05 220 ARG A N 1
ATOM 1722 C CA . ARG A 1 221 ? 9.393 28.347 16.960 1.00 22.64 220 ARG A CA 1
ATOM 1723 C C . ARG A 1 221 ? 10.668 27.978 16.184 1.00 22.24 220 ARG A C 1
ATOM 1724 O O . ARG A 1 221 ? 11.261 26.934 16.438 1.00 23.39 220 ARG A O 1
ATOM 1732 N N . GLU A 1 222 ? 11.088 28.799 15.236 1.00 21.05 221 GLU A N 1
ATOM 1733 C CA . GLU A 1 222 ? 12.276 28.477 14.445 1.00 20.41 221 GLU A CA 1
ATOM 1734 C C . GLU A 1 222 ? 13.458 29.398 14.667 1.00 19.85 221 GLU A C 1
ATOM 1735 O O . GLU A 1 222 ? 14.593 29.000 14.446 1.00 20.27 221 GLU A O 1
ATOM 1741 N N . SER A 1 223 ? 13.199 30.599 15.160 1.00 20.07 222 SER A N 1
ATOM 1742 C CA . SER A 1 223 ? 14.242 31.605 15.318 1.00 18.75 222 SER A CA 1
ATOM 1743 C C . SER A 1 223 ? 13.880 32.601 16.408 1.00 18.53 222 SER A C 1
ATOM 1744 O O . SER A 1 223 ? 13.011 33.416 16.210 1.00 19.65 222 SER A O 1
ATOM 1747 N N . ALA A 1 224 ? 14.626 32.604 17.502 1.00 17.29 223 ALA A N 1
ATOM 1748 C CA . ALA A 1 224 ? 14.505 33.626 18.538 1.00 16.48 223 ALA A CA 1
ATOM 1749 C C . ALA A 1 224 ? 14.872 35.027 17.974 1.00 16.25 223 ALA A C 1
ATOM 1750 O O . ALA A 1 224 ? 14.280 36.054 18.331 1.00 15.18 223 ALA A O 1
ATOM 1752 N N . GLU A 1 225 ? 15.822 35.043 17.048 1.00 15.69 224 GLU A N 1
ATOM 1753 C CA . GLU A 1 225 ? 16.352 36.302 16.528 1.00 15.74 224 GLU A CA 1
ATOM 1754 C C . GLU A 1 225 ? 15.302 36.997 15.679 1.00 15.25 224 GLU A C 1
ATOM 1755 O O . GLU A 1 225 ? 15.098 38.202 15.812 1.00 16.12 224 GLU A O 1
ATOM 1769 N N . ALA A 1 227 ? 12.047 36.407 15.763 1.00 14.42 226 ALA A N 1
ATOM 1770 C CA . ALA A 1 227 ? 10.963 36.793 16.665 1.00 14.99 226 ALA A CA 1
ATOM 1771 C C . ALA A 1 227 ? 11.242 38.162 17.330 1.00 14.60 226 ALA A C 1
ATOM 1772 O O . ALA A 1 227 ? 10.375 39.025 17.397 1.00 16.78 226 ALA A O 1
ATOM 1774 N N . TRP A 1 228 ? 12.473 38.355 17.779 1.00 14.88 227 TRP A N 1
ATOM 1775 C CA . TRP A 1 228 ? 12.905 39.628 18.377 1.00 13.98 227 TRP A CA 1
ATOM 1776 C C . TRP A 1 228 ? 12.767 40.785 17.391 1.00 14.02 227 TRP A C 1
ATOM 1777 O O . TRP A 1 228 ? 12.173 41.835 17.690 1.00 13.87 227 TRP A O 1
ATOM 1788 N N . ILE A 1 229 ? 13.230 40.575 16.170 1.00 14.76 228 ILE A N 1
ATOM 1789 C CA . ILE A 1 229 ? 13.074 41.578 15.118 1.00 15.03 228 ILE A CA 1
ATOM 1790 C C . ILE A 1 229 ? 11.610 41.918 14.892 1.00 15.20 228 ILE A C 1
ATOM 1791 O O . ILE A 1 229 ? 11.248 43.069 14.724 1.00 15.29 228 ILE A O 1
ATOM 1796 N N . ALA A 1 230 ? 10.746 40.910 14.950 1.00 16.10 229 ALA A N 1
ATOM 1797 C CA . ALA A 1 230 ? 9.336 41.160 14.794 1.00 16.30 229 ALA A CA 1
ATOM 1798 C C . ALA A 1 230 ? 8.771 42.152 15.796 1.00 16.25 229 ALA A C 1
ATOM 1799 O O . ALA A 1 230 ? 7.851 42.912 15.475 1.00 15.75 229 ALA A O 1
ATOM 1801 N N . THR A 1 231 ? 9.311 42.173 17.013 1.00 16.01 230 THR A N 1
ATOM 1802 C CA . THR A 1 231 ? 8.763 43.052 18.034 1.00 16.39 230 THR A CA 1
ATOM 1803 C C . THR A 1 231 ? 9.538 44.361 18.095 1.00 16.12 230 THR A C 1
ATOM 1804 O O . THR A 1 231 ? 8.940 45.407 18.346 1.00 15.67 230 THR A O 1
ATOM 1808 N N . GLU A 1 232 ? 10.849 44.303 17.887 1.00 14.89 231 GLU A N 1
ATOM 1809 C CA . GLU A 1 232 ? 11.718 45.497 18.067 1.00 16.04 231 GLU A CA 1
ATOM 1810 C C . GLU A 1 232 ? 12.181 46.186 16.768 1.00 15.29 231 GLU A C 1
ATOM 1811 O O . GLU A 1 232 ? 12.683 47.310 16.796 1.00 16.56 231 GLU A O 1
ATOM 1817 N N . GLY A 1 233 ? 12.017 45.519 15.633 1.00 16.10 232 GLY A N 1
ATOM 1818 C CA . GLY A 1 233 ? 12.428 46.073 14.340 1.00 16.37 232 GLY A CA 1
ATOM 1819 C C . GLY A 1 233 ? 13.911 46.418 14.299 1.00 16.19 232 GLY A C 1
ATOM 1820 O O . GLY A 1 233 ? 14.757 45.595 14.702 1.00 15.78 232 GLY A O 1
ATOM 1821 N N . ASN A 1 234 ? 14.209 47.639 13.841 1.00 15.09 233 ASN A N 1
ATOM 1822 C CA . ASN A 1 234 ? 15.584 48.115 13.735 1.00 14.69 233 ASN A CA 1
ATOM 1823 C C . ASN A 1 234 ? 16.091 48.890 14.944 1.00 14.70 233 ASN A C 1
ATOM 1824 O O . ASN A 1 234 ? 17.155 49.529 14.875 1.00 14.83 233 ASN A O 1
ATOM 1829 N N . ALA A 1 235 ? 15.372 48.843 16.074 1.00 14.91 234 ALA A N 1
ATOM 1830 C CA . ALA A 1 235 ? 15.886 49.442 17.319 1.00 14.51 234 ALA A CA 1
ATOM 1831 C C . ALA A 1 235 ? 17.191 48.753 17.738 1.00 15.22 234 ALA A C 1
ATOM 1832 O O . ALA A 1 235 ? 17.371 47.562 17.483 1.00 14.76 234 ALA A O 1
ATOM 1834 N N . PHE A 1 236 ? 18.109 49.459 18.372 1.00 15.49 235 PHE A N 1
ATOM 1835 C CA A PHE A 1 236 ? 19.341 48.841 18.904 0.50 15.39 235 PHE A CA 1
ATOM 1836 C CA B PHE A 1 236 ? 19.315 48.766 18.855 0.50 15.35 235 PHE A CA 1
ATOM 1837 C C . PHE A 1 236 ? 19.029 47.571 19.749 1.00 16.24 235 PHE A C 1
ATOM 1838 O O . PHE A 1 236 ? 18.179 47.624 20.663 1.00 15.07 235 PHE A O 1
ATOM 1853 N N . ASN A 1 237 ? 19.732 46.478 19.470 1.00 15.65 236 ASN A N 1
ATOM 1854 C CA . ASN A 1 237 ? 19.641 45.239 20.204 1.00 17.14 236 ASN A CA 1
ATOM 1855 C C . ASN A 1 237 ? 20.440 45.372 21.522 1.00 17.64 236 ASN A C 1
ATOM 1856 O O . ASN A 1 237 ? 20.048 44.818 22.576 1.00 16.81 236 ASN A O 1
ATOM 1861 N N . HIS A 1 238 ? 21.559 46.100 21.446 1.00 16.62 237 HIS A N 1
ATOM 1862 C CA . HIS A 1 238 ? 22.359 46.359 22.606 1.00 17.01 237 HIS A CA 1
ATOM 1863 C C . HIS A 1 238 ? 23.311 47.509 22.353 1.00 17.73 237 HIS A C 1
ATOM 1864 O O . HIS A 1 238 ? 23.567 47.884 21.181 1.00 17.77 237 HIS A O 1
ATOM 1871 N N . ALA A 1 239 ? 23.744 48.120 23.449 1.00 16.55 238 ALA A N 1
ATOM 1872 C CA . ALA A 1 239 ? 24.855 49.038 23.437 1.00 16.64 238 ALA A CA 1
ATOM 1873 C C . ALA A 1 239 ? 25.973 48.442 24.257 1.00 16.34 238 ALA A C 1
ATOM 1874 O O . ALA A 1 239 ? 25.721 47.769 25.259 1.00 16.85 238 ALA A O 1
ATOM 1876 N N . THR A 1 240 ? 27.204 48.778 23.880 1.00 16.46 239 THR A N 1
ATOM 1877 C CA . THR A 1 240 ? 28.38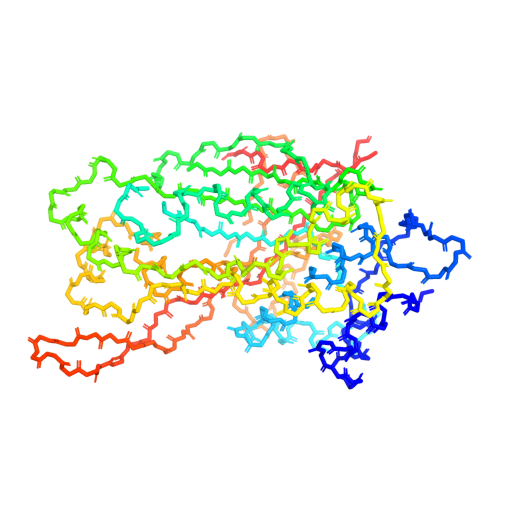8 48.202 24.496 1.00 15.78 239 THR A CA 1
ATOM 1878 C C . THR A 1 240 ? 29.340 49.257 24.985 1.00 15.80 239 THR A C 1
ATOM 1879 O O . THR A 1 240 ? 29.582 50.274 24.306 1.00 16.79 239 THR A O 1
ATOM 1883 N N . ASP A 1 241 ? 29.923 48.991 26.145 1.00 15.54 240 ASP A N 1
ATOM 1884 C CA . ASP A 1 241 ? 30.691 49.983 26.907 1.00 16.25 240 ASP A CA 1
ATOM 1885 C C . ASP A 1 241 ? 32.076 49.379 26.983 1.00 15.65 240 ASP A C 1
ATOM 1886 O O . ASP A 1 241 ? 32.228 48.232 27.425 1.00 15.61 240 ASP A O 1
ATOM 1891 N N . ARG A 1 242 ? 33.069 50.145 26.529 1.00 16.57 241 ARG A N 1
ATOM 1892 C CA . ARG A 1 242 ? 34.445 49.669 26.473 1.00 15.15 241 ARG A CA 1
ATOM 1893 C C . ARG A 1 242 ? 35.142 49.947 27.806 1.00 16.02 241 ARG A C 1
ATOM 1894 O O . ARG A 1 242 ? 35.333 51.122 28.184 1.00 17.07 241 ARG A O 1
ATOM 1902 N N . VAL A 1 243 ? 35.505 48.877 28.511 1.00 15.70 242 VAL A N 1
ATOM 1903 C CA . VAL A 1 243 ? 36.054 48.960 29.866 1.00 17.26 242 VAL A CA 1
ATOM 1904 C C . VAL A 1 243 ? 37.414 48.306 29.910 1.00 19.03 242 VAL A C 1
ATOM 1905 O O . VAL A 1 243 ? 37.799 47.531 29.004 1.00 19.61 242 VAL A O 1
ATOM 1909 N N . ASP A 1 244 ? 38.169 48.623 30.971 1.00 21.27 243 ASP A N 1
ATOM 1910 C CA . ASP A 1 244 ? 39.527 48.101 31.126 1.00 22.05 243 ASP A CA 1
ATOM 1911 C C . ASP A 1 244 ? 39.548 46.625 31.378 1.00 22.03 243 ASP A C 1
ATOM 1912 O O . ASP A 1 244 ? 40.502 45.957 30.978 1.00 21.48 243 ASP A O 1
ATOM 1917 N N . ASP A 1 245 ? 38.546 46.107 32.088 1.00 21.96 244 ASP A N 1
ATOM 1918 C CA . ASP A 1 245 ? 38.569 44.721 32.518 1.00 22.42 244 ASP A CA 1
ATOM 1919 C C . ASP A 1 245 ? 37.192 44.125 32.722 1.00 22.66 244 ASP A C 1
ATOM 1920 O O . ASP A 1 245 ? 36.581 44.294 33.777 1.00 23.04 244 ASP A O 1
ATOM 1925 N N . VAL A 1 246 ? 36.715 43.363 31.741 1.00 21.98 245 VAL A N 1
ATOM 1926 C CA . VAL A 1 246 ? 35.372 42.846 31.827 1.00 21.92 245 VAL A CA 1
ATOM 1927 C C . VAL A 1 246 ? 35.251 41.821 32.926 1.00 21.65 245 VAL A C 1
ATOM 1928 O O . VAL A 1 246 ? 34.147 41.639 33.446 1.00 19.94 245 VAL A O 1
ATOM 1932 N N . PHE A 1 247 ? 36.343 41.111 33.242 1.00 21.81 246 PHE A N 1
ATOM 1933 C CA . PHE A 1 247 ? 36.283 40.025 34.228 1.00 22.72 246 PHE A CA 1
ATOM 1934 C C . PHE A 1 247 ? 36.025 40.580 35.606 1.00 21.82 246 PHE A C 1
ATOM 1935 O O . PHE A 1 247 ? 35.122 40.143 36.308 1.00 21.70 246 PHE A O 1
ATOM 1943 N N . GLY A 1 248 ? 36.869 41.521 35.990 1.00 21.86 247 GLY A N 1
ATOM 1944 C CA . GLY A 1 248 ? 36.712 42.250 37.260 1.00 21.58 247 GLY A CA 1
ATOM 1945 C C . GLY A 1 248 ? 35.330 42.902 37.351 1.00 20.19 247 GLY A C 1
ATOM 1946 O O . GLY A 1 248 ? 34.666 42.798 38.365 1.00 19.46 247 GLY A O 1
ATOM 1947 N N . LEU A 1 249 ? 34.898 43.553 36.281 1.00 19.48 248 LEU A N 1
ATOM 1948 C CA A LEU A 1 249 ? 33.636 44.278 36.298 0.50 19.75 248 LEU A CA 1
ATOM 1949 C CA B LEU A 1 249 ? 33.628 44.275 36.301 0.50 20.12 248 LEU A CA 1
ATOM 1950 C C . LEU A 1 249 ? 32.458 43.312 36.454 1.00 19.57 248 LEU A C 1
ATOM 1951 O O . LEU A 1 249 ? 31.563 43.560 37.241 1.00 19.38 248 LEU A O 1
ATOM 1960 N N . SER A 1 250 ? 32.458 42.220 35.709 1.00 19.42 249 SER A N 1
ATOM 1961 C CA . SER A 1 250 ? 31.375 41.250 35.825 1.00 19.87 249 SER A CA 1
ATOM 1962 C C . SER A 1 250 ? 31.237 40.754 37.269 1.00 20.84 249 SER A C 1
ATOM 1963 O O . SER A 1 250 ? 30.132 40.655 37.821 1.00 20.20 249 SER A O 1
ATOM 1966 N N . GLU A 1 251 ? 32.365 40.450 37.886 1.00 21.25 250 GLU A N 1
ATOM 1967 C CA . GLU A 1 251 ? 32.353 39.991 39.273 1.00 22.26 250 GLU A CA 1
ATOM 1968 C C . GLU A 1 251 ? 31.795 41.059 40.195 1.00 21.07 250 GLU A C 1
ATOM 1969 O O . GLU A 1 251 ? 30.993 40.763 41.059 1.00 19.53 250 GLU A O 1
ATOM 1975 N N . GLN A 1 252 ? 32.184 42.310 39.982 1.00 20.31 251 GLN A N 1
ATOM 1976 C CA . GLN A 1 252 ? 31.640 43.379 40.810 1.00 21.34 251 GLN A CA 1
ATOM 1977 C C . GLN A 1 252 ? 30.107 43.467 40.657 1.00 19.79 251 GLN A C 1
ATOM 1978 O O . GLN A 1 252 ? 29.393 43.511 41.653 1.00 19.03 251 GLN A O 1
ATOM 1984 N N . GLN A 1 253 ? 29.630 43.462 39.417 1.00 17.45 252 GLN A N 1
ATOM 1985 C CA . GLN A 1 253 ? 28.221 43.621 39.121 1.00 18.24 252 GLN A CA 1
ATOM 1986 C C . GLN A 1 253 ? 27.407 42.461 39.695 1.00 18.56 252 GLN A C 1
ATOM 1987 O O . GLN A 1 253 ? 26.323 42.672 40.250 1.00 18.81 252 GLN A O 1
ATOM 2004 N N . ALA A 1 255 ? 28.334 40.649 42.314 1.00 18.96 254 ALA A N 1
ATOM 2005 C CA . ALA A 1 255 ? 28.371 40.815 43.768 1.00 19.32 254 ALA A CA 1
ATOM 2006 C C . ALA A 1 255 ? 27.331 41.832 44.260 1.00 19.21 254 ALA A C 1
ATOM 2007 O O . ALA A 1 255 ? 26.827 41.687 45.371 1.00 19.79 254 ALA A O 1
ATOM 2009 N N . LEU A 1 256 ? 27.004 42.816 43.430 1.00 19.34 255 LEU A N 1
ATOM 2010 C CA . LEU A 1 256 ? 25.916 43.760 43.698 1.00 20.25 255 LEU A CA 1
ATOM 2011 C C . LEU A 1 256 ? 24.508 43.176 43.475 1.00 21.04 255 LEU A C 1
ATOM 2012 O O . LEU A 1 256 ? 23.530 43.873 43.719 1.00 22.05 255 LEU A O 1
ATOM 2017 N N . GLY A 1 257 ? 24.401 41.947 42.975 1.00 20.67 256 GLY A N 1
ATOM 2018 C CA . GLY A 1 257 ? 23.107 41.322 42.726 1.00 20.72 256 GLY A CA 1
ATOM 2019 C C . GLY A 1 257 ? 22.495 41.654 41.394 1.00 20.93 256 GLY A C 1
ATOM 2020 O O . GLY A 1 257 ? 21.295 41.437 41.172 1.00 20.49 256 GLY A O 1
ATOM 2021 N N . ARG A 1 258 ? 23.297 42.210 40.489 1.00 21.33 257 ARG A N 1
ATOM 2022 C CA . ARG A 1 258 ? 22.796 42.543 39.166 1.00 21.79 257 ARG A CA 1
ATOM 2023 C C . ARG A 1 258 ? 22.936 41.362 38.211 1.00 21.04 257 ARG A C 1
ATOM 2024 O O . ARG A 1 258 ? 23.773 40.502 38.398 1.00 17.01 257 ARG A O 1
ATOM 2032 N N . PRO A 1 259 ? 22.064 41.306 37.204 1.00 21.05 258 PRO A N 1
ATOM 2033 C CA . PRO A 1 259 ? 21.957 40.093 36.383 1.00 21.60 258 PRO A CA 1
ATOM 2034 C C . PRO A 1 259 ? 22.943 39.998 35.194 1.00 21.78 258 PRO A C 1
ATOM 2035 O O . PRO A 1 259 ? 22.552 40.069 34.038 1.00 22.76 258 PRO A O 1
ATOM 2058 N N . ASP A 1 262 ? 26.613 34.681 32.566 1.00 33.17 261 ASP A N 1
ATOM 2059 C CA . ASP A 1 262 ? 27.722 33.932 33.110 1.00 35.67 261 ASP A CA 1
ATOM 2060 C C . ASP A 1 262 ? 28.869 33.825 32.107 1.00 35.98 261 ASP A C 1
ATOM 2061 O O . ASP A 1 262 ? 30.007 33.873 32.500 1.00 38.01 261 ASP A O 1
ATOM 2071 N N . VAL A 1 264 ? 31.545 34.981 29.502 1.00 35.11 263 VAL A N 1
ATOM 2072 C CA . VAL A 1 264 ? 32.386 35.980 28.812 1.00 34.01 263 VAL A CA 1
ATOM 2073 C C . VAL A 1 264 ? 32.843 35.420 27.485 1.00 33.24 263 VAL A C 1
ATOM 2074 O O . VAL A 1 264 ? 33.519 34.419 27.481 1.00 34.47 263 VAL A O 1
ATOM 2078 N N . GLU A 1 265 ? 32.448 36.050 26.375 1.00 31.62 264 GLU A N 1
ATOM 2079 C CA . GLU A 1 265 ? 32.807 35.645 25.031 1.00 30.91 264 GLU A CA 1
ATOM 2080 C C . GLU A 1 265 ? 34.172 36.243 24.675 1.00 29.69 264 GLU A C 1
ATOM 2081 O O . GLU A 1 265 ? 34.347 37.467 24.723 1.00 30.69 264 GLU A O 1
ATOM 2085 N N . VAL A 1 266 ? 35.126 35.383 24.322 1.00 27.01 265 VAL A N 1
ATOM 2086 C CA . VAL A 1 266 ? 36.501 35.792 23.981 1.00 24.49 265 VAL A CA 1
ATOM 2087 C C . VAL A 1 266 ? 36.759 35.423 22.514 1.00 22.96 265 VAL A C 1
ATOM 2088 O O . VAL A 1 266 ? 36.437 34.308 22.063 1.00 23.01 265 VAL A O 1
ATOM 2092 N N . SER A 1 267 ? 37.243 36.373 21.722 1.00 20.61 266 SER A N 1
ATOM 2093 C CA . SER A 1 267 ? 37.626 36.103 20.332 1.00 19.68 266 SER A CA 1
ATOM 2094 C C . SER A 1 267 ? 38.747 35.025 20.279 1.00 18.69 266 SER A C 1
ATOM 2095 O O . SER A 1 267 ? 39.493 34.784 21.246 1.00 17.44 266 SER A O 1
ATOM 2098 N N . GLY A 1 268 ? 38.913 34.453 19.101 1.00 18.76 267 GLY A N 1
ATOM 2099 C CA . GLY A 1 268 ? 39.909 33.436 18.893 1.00 17.91 267 GLY A CA 1
ATOM 2100 C C . GLY A 1 268 ? 41.292 33.917 19.302 1.00 17.36 267 GLY A C 1
ATOM 2101 O O . GLY A 1 268 ? 42.089 33.159 19.857 1.00 17.25 267 GLY A O 1
ATOM 2102 N N . SER A 1 269 ? 41.575 35.173 18.987 1.00 16.12 268 SER A N 1
ATOM 2103 C CA . SER A 1 269 ? 42.866 35.810 19.253 1.00 16.67 268 SER A CA 1
ATOM 2104 C C . SER A 1 269 ? 43.076 36.075 20.726 1.00 16.26 268 SER A C 1
ATOM 2105 O O . SER A 1 269 ? 44.216 36.221 21.168 1.00 15.26 268 SER A O 1
ATOM 2108 N N . GLY A 1 270 ? 41.974 36.193 21.463 1.00 15.18 269 GLY A N 1
ATOM 2109 C CA . GLY A 1 270 ? 42.032 36.569 22.870 1.00 16.37 269 GLY A CA 1
ATOM 2110 C C . GLY A 1 270 ? 41.980 38.065 23.112 1.00 16.69 269 GLY A C 1
ATOM 2111 O O . GLY A 1 270 ? 41.873 38.473 24.257 1.00 18.13 269 GLY A O 1
ATOM 2112 N N . ARG A 1 271 ? 41.985 38.893 22.060 1.00 15.57 270 ARG A N 1
ATOM 2113 C CA . ARG A 1 271 ? 42.113 40.335 22.249 1.00 15.71 270 ARG A CA 1
ATOM 2114 C C . ARG A 1 271 ? 40.767 41.034 22.486 1.00 16.19 270 ARG A C 1
ATOM 2115 O O . ARG A 1 271 ? 40.758 42.191 22.891 1.00 16.64 270 ARG A O 1
ATOM 2123 N N . VAL A 1 272 ? 39.656 40.382 22.159 1.00 15.65 271 VAL A N 1
ATOM 2124 C CA . VAL A 1 272 ? 38.318 41.025 22.299 1.00 17.81 271 VAL A CA 1
ATOM 2125 C C . VAL A 1 272 ? 37.459 40.147 23.210 1.00 18.30 271 VAL A C 1
ATOM 2126 O O . VAL A 1 272 ? 37.182 38.968 22.911 1.00 18.66 271 VAL A O 1
ATOM 2141 N N . GLN A 1 274 ? 33.933 40.056 25.650 1.00 19.67 273 GLN A N 1
ATOM 2142 C CA . GLN A 1 274 ? 32.614 40.660 25.803 1.00 21.49 273 GLN A CA 1
ATOM 2143 C C . GLN A 1 274 ? 31.800 39.927 26.868 1.00 20.99 273 GLN A C 1
ATOM 2144 O O . GLN A 1 274 ? 31.833 38.704 26.934 1.00 20.52 273 GLN A O 1
ATOM 2150 N N . THR A 1 275 ? 31.102 40.675 27.707 1.00 21.42 274 THR A N 1
ATOM 2151 C CA . THR A 1 275 ? 30.071 40.080 28.557 1.00 21.53 274 THR A CA 1
ATOM 2152 C C . THR A 1 275 ? 28.948 41.077 28.738 1.00 20.88 274 THR A C 1
ATOM 2153 O O . THR A 1 275 ? 29.160 42.286 28.575 1.00 22.66 274 THR A O 1
ATOM 2157 N N . ALA A 1 276 ? 27.756 40.605 29.088 1.00 18.77 275 ALA A N 1
ATOM 2158 C CA . ALA A 1 276 ? 26.598 41.498 29.147 1.00 18.07 275 ALA A CA 1
ATOM 2159 C C . ALA A 1 276 ? 25.711 41.259 30.341 1.00 16.82 275 ALA A C 1
ATOM 2160 O O . ALA A 1 276 ? 25.708 40.176 30.908 1.00 17.50 275 ALA A O 1
ATOM 2162 N N . PHE A 1 277 ? 24.925 42.267 30.685 1.00 17.15 276 PHE A N 1
ATOM 2163 C CA . PHE A 1 277 ? 23.695 42.031 31.426 1.00 17.37 276 PHE A CA 1
ATOM 2164 C C . PHE A 1 277 ? 22.708 41.304 30.540 1.00 17.81 276 PHE A C 1
ATOM 2165 O O . PHE A 1 277 ? 22.702 41.470 29.320 1.00 17.05 276 PHE A O 1
ATOM 2173 N N . ARG A 1 278 ? 21.859 40.481 31.159 1.00 18.29 277 ARG A N 1
ATOM 2174 C CA A ARG A 1 278 ? 20.741 39.903 30.417 0.50 17.77 277 ARG A CA 1
ATOM 2175 C CA B ARG A 1 278 ? 20.657 39.925 30.517 0.50 17.71 277 ARG A CA 1
ATOM 2176 C C . ARG A 1 278 ? 19.815 41.037 29.967 1.00 17.70 277 ARG A C 1
ATOM 2177 O O . ARG A 1 278 ? 19.797 42.135 30.552 1.00 17.86 277 ARG A O 1
ATOM 2192 N N . ALA A 1 279 ? 19.049 40.753 28.931 1.00 16.53 278 ALA A N 1
ATOM 2193 C CA . ALA A 1 279 ? 18.123 41.706 28.369 1.00 17.37 278 ALA A CA 1
ATOM 2194 C C . ALA A 1 279 ? 16.949 41.931 29.298 1.00 18.10 278 ALA A C 1
ATOM 2195 O O . ALA A 1 279 ? 16.397 41.013 29.887 1.00 18.88 278 ALA A O 1
ATOM 2197 N N . ASP A 1 280 ? 16.562 43.175 29.403 1.00 19.39 279 ASP A N 1
ATOM 2198 C CA . ASP A 1 280 ? 15.410 43.558 30.175 1.00 20.64 279 ASP A CA 1
ATOM 2199 C C . ASP A 1 280 ? 14.139 43.243 29.386 1.00 19.89 279 ASP A C 1
ATOM 2200 O O . ASP A 1 280 ? 14.082 43.508 28.198 1.00 20.06 279 ASP A O 1
ATOM 2205 N N . THR A 1 281 ? 13.118 42.698 30.055 1.00 19.18 280 THR A N 1
ATOM 2206 C CA . THR A 1 281 ? 11.882 42.351 29.431 1.00 20.36 280 THR A CA 1
ATOM 2207 C C . THR A 1 281 ? 11.069 43.597 29.121 1.00 21.73 280 THR A C 1
ATOM 2208 O O . THR A 1 281 ? 11.089 44.522 29.893 1.00 22.85 280 THR A O 1
ATOM 2212 N N . VAL A 1 282 ? 10.349 43.610 28.003 1.00 21.38 281 VAL A N 1
ATOM 2213 C CA . VAL A 1 282 ? 9.551 44.776 27.604 1.00 20.99 281 VAL A CA 1
ATOM 2214 C C . VAL A 1 282 ? 8.153 44.337 27.263 1.00 21.07 281 VAL A C 1
ATOM 2215 O O . VAL A 1 282 ? 7.935 43.205 26.887 1.00 21.29 281 VAL A O 1
ATOM 2219 N N . ARG A 1 283 ? 7.214 45.257 27.370 1.00 22.22 282 ARG A N 1
ATOM 2220 C CA . ARG A 1 283 ? 5.820 44.967 27.101 1.00 23.00 282 ARG A CA 1
ATOM 2221 C C . ARG A 1 283 ? 5.535 45.438 25.664 1.00 22.06 282 ARG A C 1
ATOM 2222 O O . ARG A 1 283 ? 5.862 46.569 25.288 1.00 23.24 282 ARG A O 1
ATOM 2230 N N . ARG A 1 284 ? 4.948 44.561 24.872 1.00 21.12 283 ARG A N 1
ATOM 2231 C CA . ARG A 1 284 ? 4.698 44.815 23.471 1.00 21.03 283 ARG A CA 1
ATOM 2232 C C . ARG A 1 284 ? 3.302 44.392 23.088 1.00 20.19 283 ARG A C 1
ATOM 2233 O O . ARG A 1 284 ? 2.707 43.468 23.686 1.00 18.34 283 ARG A O 1
ATOM 2241 N N . GLN A 1 285 ? 2.791 45.061 22.055 1.00 20.26 284 GLN A N 1
ATOM 2242 C CA . GLN A 1 285 ? 1.481 44.761 21.526 1.00 20.78 284 GLN A CA 1
ATOM 2243 C C . GLN A 1 285 ? 1.539 43.803 20.345 1.00 20.01 284 GLN A C 1
ATOM 2244 O O . GLN A 1 285 ? 2.472 43.790 19.565 1.00 19.66 284 GLN A O 1
ATOM 2250 N N . PHE A 1 286 ? 0.501 43.012 20.223 1.00 19.29 285 PHE A N 1
ATOM 2251 C CA . PHE A 1 286 ? 0.300 42.083 19.146 1.00 19.56 285 PHE A CA 1
ATOM 2252 C C . PHE A 1 286 ? -1.173 42.035 18.730 1.00 19.55 285 PHE A C 1
ATOM 2253 O O . PHE A 1 286 ? -2.054 42.385 19.496 1.00 20.20 285 PHE A O 1
ATOM 2261 N N . ILE A 1 287 ? -1.425 41.555 17.528 1.00 20.56 286 ILE A N 1
ATOM 2262 C CA . ILE A 1 287 ? -2.795 41.398 17.040 1.00 20.14 286 ILE A CA 1
ATOM 2263 C C . ILE A 1 287 ? -3.224 39.980 17.290 1.00 21.18 286 ILE A C 1
ATOM 2264 O O . ILE A 1 287 ? -2.586 38.999 16.851 1.00 19.55 286 ILE A O 1
ATOM 2269 N N . GLY A 1 288 ? -4.326 39.878 18.023 1.00 23.10 287 GLY A N 1
ATOM 2270 C CA . GLY A 1 288 ? -4.904 38.595 18.392 1.00 24.88 287 GLY A CA 1
ATOM 2271 C C . GLY A 1 288 ? -5.728 37.924 17.306 1.00 26.29 287 GLY A C 1
ATOM 2272 O O . GLY A 1 288 ? -5.943 38.491 16.250 1.00 25.82 287 GLY A O 1
ATOM 2273 N N . ALA A 1 289 ? -6.181 36.708 17.588 1.00 27.23 288 ALA A N 1
ATOM 2274 C CA . ALA A 1 289 ? -6.875 35.884 16.599 1.00 28.95 288 ALA A CA 1
ATOM 2275 C C . ALA A 1 289 ? -8.154 36.549 16.049 1.00 29.82 288 ALA A C 1
ATOM 2276 O O . ALA A 1 289 ? -8.569 36.244 14.928 1.00 30.85 288 ALA A O 1
ATOM 2278 N N . GLN A 1 290 ? -8.764 37.454 16.799 1.00 30.07 289 GLN A N 1
ATOM 2279 C CA . GLN A 1 290 ? -9.970 38.109 16.297 1.00 31.54 289 GLN A CA 1
ATOM 2280 C C . GLN A 1 290 ? -9.701 39.556 16.008 1.00 30.66 289 GLN A C 1
ATOM 2281 O O . GLN A 1 290 ? -10.607 40.373 16.082 1.00 30.48 289 GLN A O 1
ATOM 2287 N N . GLY A 1 291 ? -8.448 39.886 15.698 1.00 30.21 290 GLY A N 1
ATOM 2288 C CA . GLY A 1 291 ? -8.088 41.272 15.402 1.00 29.68 290 GLY A CA 1
ATOM 2289 C C . GLY A 1 291 ? -7.907 42.206 16.584 1.00 29.05 290 GLY A C 1
ATOM 2290 O O . GLY A 1 291 ? -7.490 43.352 16.401 1.00 29.14 290 GLY A O 1
ATOM 2291 N N . GLU A 1 292 ? -8.176 41.733 17.790 1.00 28.68 291 GLU A N 1
ATOM 2292 C CA . GLU A 1 292 ? -7.924 42.527 19.018 1.00 28.81 291 GLU A CA 1
ATOM 2293 C C . GLU A 1 292 ? -6.426 42.764 19.328 1.00 28.26 291 GLU A C 1
ATOM 2294 O O . GLU A 1 292 ? -5.572 42.010 18.881 1.00 28.71 291 GLU A O 1
ATOM 2300 N N . THR A 1 293 ? -6.126 43.829 20.066 1.00 27.74 292 THR A N 1
ATOM 2301 C CA . THR A 1 293 ? -4.769 44.110 20.514 1.00 28.83 292 THR A CA 1
ATOM 2302 C C . THR A 1 293 ? -4.562 43.405 21.822 1.00 28.15 292 THR A C 1
ATOM 2303 O O . THR A 1 293 ? -5.367 43.591 22.749 1.00 29.68 292 THR A O 1
ATOM 2307 N N . VAL A 1 294 ? -3.533 42.569 21.883 1.00 26.59 293 VAL A N 1
ATOM 2308 C CA . VAL A 1 294 ? -3.156 41.877 23.117 1.00 25.56 293 VAL A CA 1
ATOM 2309 C C . VAL A 1 294 ? -1.709 42.255 23.444 1.00 25.01 293 VAL A C 1
ATOM 2310 O O . VAL A 1 294 ? -1.009 42.807 22.626 1.00 24.92 293 VAL A O 1
ATOM 2314 N N . GLU A 1 295 ? -1.262 41.984 24.649 1.00 24.30 294 GLU A N 1
ATOM 2315 C CA . GLU A 1 295 ? 0.079 42.381 25.041 1.00 23.96 294 GLU A CA 1
ATOM 2316 C C . GLU A 1 295 ? 0.821 41.187 25.562 1.00 22.36 294 GLU A C 1
ATOM 2317 O O . GLU A 1 295 ? 0.229 40.307 26.145 1.00 22.57 294 GLU A O 1
ATOM 2323 N N . ARG A 1 296 ? 2.127 41.179 25.378 1.00 20.54 295 ARG A N 1
ATOM 2324 C CA . ARG A 1 296 ? 2.967 40.165 25.964 1.00 20.22 295 ARG A CA 1
ATOM 2325 C C . ARG A 1 296 ? 4.275 40.810 26.399 1.00 18.76 295 ARG A C 1
ATOM 2326 O O . ARG A 1 296 ? 4.683 41.848 25.875 1.00 19.06 295 ARG A O 1
ATOM 2334 N N . ASP A 1 297 ? 4.930 40.151 27.347 1.00 17.96 296 ASP A N 1
ATOM 2335 C CA . ASP A 1 297 ? 6.239 40.555 27.840 1.00 17.66 296 ASP A CA 1
ATOM 2336 C C . ASP A 1 297 ? 7.283 39.763 27.066 1.00 17.67 296 ASP A C 1
ATOM 2337 O O . ASP A 1 297 ? 7.238 38.530 27.030 1.00 17.23 296 ASP A O 1
ATOM 2342 N N . VAL A 1 298 ? 8.202 40.468 26.402 1.00 16.42 297 VAL A N 1
ATOM 2343 C CA . VAL A 1 298 ? 9.124 39.764 25.509 1.00 15.76 297 VAL A CA 1
ATOM 2344 C C . VAL A 1 298 ? 10.518 40.332 25.792 1.00 15.61 297 VAL A C 1
ATOM 2345 O O . VAL A 1 298 ? 10.621 41.375 26.408 1.00 14.57 297 VAL A O 1
ATOM 2349 N N . PRO A 1 299 ? 11.585 39.655 25.340 1.00 15.50 298 PRO A N 1
ATOM 2350 C CA . PRO A 1 299 ? 12.925 40.191 25.574 1.00 16.17 298 PRO A CA 1
ATOM 2351 C C . PRO A 1 299 ? 13.143 41.481 24.809 1.00 17.16 298 PRO A C 1
ATOM 2352 O O . PRO A 1 299 ? 12.785 41.562 23.638 1.00 16.07 298 PRO A O 1
ATOM 2356 N N . GLY A 1 300 ? 13.740 42.464 25.486 1.00 16.63 299 GLY A N 1
ATOM 2357 C CA . GLY A 1 300 ? 14.033 43.730 24.896 1.00 17.24 299 GLY A CA 1
ATOM 2358 C C . GLY A 1 300 ? 15.522 43.728 24.552 1.00 16.68 299 GLY A C 1
ATOM 2359 O O . GLY A 1 300 ? 16.081 42.756 24.041 1.00 15.71 299 GLY A O 1
ATOM 2360 N N . SER A 1 301 ? 16.154 44.810 24.883 1.00 17.13 300 SER A N 1
ATOM 2361 C CA . SER A 1 301 ? 17.566 45.023 24.558 1.00 16.26 300 SER A CA 1
ATOM 2362 C C . SER A 1 301 ? 18.431 44.908 25.807 1.00 16.69 300 SER A C 1
ATOM 2363 O O . SER A 1 301 ? 17.908 44.776 26.924 1.00 15.53 300 SER A O 1
ATOM 2366 N N . PHE A 1 302 ? 19.751 44.990 25.651 1.00 16.50 301 PHE A N 1
ATOM 2367 C CA . PHE A 1 302 ? 20.699 44.774 26.757 1.00 16.52 301 PHE A CA 1
ATOM 2368 C C . PHE A 1 302 ? 21.898 45.721 26.694 1.00 17.02 301 PHE A C 1
ATOM 2369 O O . PHE A 1 302 ? 22.109 46.444 25.683 1.00 16.00 301 PHE A O 1
ATOM 2377 N N . TYR A 1 303 ? 22.615 45.786 27.809 1.00 15.90 302 TYR A N 1
ATOM 2378 C CA . TYR A 1 303 ? 23.827 46.597 27.974 1.00 16.34 302 TYR A CA 1
ATOM 2379 C C . TYR A 1 303 ? 24.977 45.639 28.136 1.00 16.24 302 TYR A C 1
ATOM 2380 O O . TYR A 1 303 ? 24.933 44.732 28.967 1.00 18.31 302 TYR A O 1
ATOM 2389 N N . GLU A 1 304 ? 26.023 45.858 27.347 1.00 16.09 303 GLU A N 1
ATOM 2390 C CA . GLU A 1 304 ? 27.125 44.946 27.223 1.00 15.05 303 GLU A CA 1
ATOM 2391 C C . GLU A 1 304 ? 28.453 45.655 27.496 1.00 15.09 303 GLU A C 1
ATOM 2392 O O . GLU A 1 304 ? 28.582 46.862 27.301 1.00 13.55 303 GLU A O 1
ATOM 2398 N N . PHE A 1 305 ? 29.419 44.882 27.947 1.00 14.33 304 PHE A N 1
ATOM 2399 C CA . PHE A 1 305 ? 30.753 45.359 28.230 1.00 15.56 304 PHE A CA 1
ATOM 2400 C C . PHE A 1 305 ? 31.758 44.664 27.317 1.00 15.74 304 PHE A C 1
ATOM 2401 O O . PHE A 1 305 ? 31.612 43.482 26.987 1.00 14.90 304 PHE A O 1
ATOM 2409 N N . ILE A 1 306 ? 32.818 45.398 26.967 1.00 15.77 305 ILE A N 1
ATOM 2410 C CA . ILE A 1 306 ? 33.835 44.852 26.085 1.00 15.67 305 ILE A CA 1
ATOM 2411 C C . ILE A 1 306 ? 35.182 45.384 26.537 1.00 15.76 305 ILE A C 1
ATOM 2412 O O . ILE A 1 306 ? 35.283 46.527 26.972 1.00 16.34 305 ILE A O 1
ATOM 2417 N N . THR A 1 307 ? 36.193 44.525 26.469 1.00 15.70 306 THR A N 1
ATOM 2418 C CA A THR A 1 307 ? 37.582 44.945 26.594 0.50 16.09 306 THR A CA 1
ATOM 2419 C CA B THR A 1 307 ? 37.567 44.981 26.566 0.50 17.07 306 THR A CA 1
ATOM 2420 C C . THR A 1 307 ? 38.311 44.627 25.262 1.00 17.14 306 THR A C 1
ATOM 2421 O O . THR A 1 307 ? 38.148 43.532 24.687 1.00 17.31 306 THR A O 1
ATOM 2428 N N . ARG A 1 308 ? 39.067 45.585 24.759 1.00 18.26 307 ARG A N 1
ATOM 2429 C CA . ARG A 1 308 ? 39.761 45.422 23.480 1.00 19.15 307 ARG A CA 1
ATOM 2430 C C . ARG A 1 308 ? 41.233 45.675 23.762 1.00 20.80 307 ARG A C 1
ATOM 2431 O O . ARG A 1 308 ? 41.616 46.786 24.131 1.00 19.30 307 ARG A O 1
ATOM 2439 N N . ASP A 1 309 ? 42.041 44.647 23.575 1.00 21.91 308 ASP A N 1
ATOM 2440 C CA . ASP A 1 309 ? 43.461 44.784 23.741 1.00 24.21 308 ASP A CA 1
ATOM 2441 C C . ASP A 1 309 ? 44.022 45.724 22.674 1.00 26.61 308 ASP A C 1
ATOM 2442 O O . ASP A 1 309 ? 43.514 45.787 21.544 1.00 24.87 308 ASP A O 1
ATOM 2447 N N . ARG A 1 310 ? 45.082 46.427 23.036 1.00 29.58 309 ARG A N 1
ATOM 2448 C CA . ARG A 1 310 ? 45.800 47.290 22.095 1.00 33.27 309 ARG A CA 1
ATOM 2449 C C . ARG A 1 310 ? 46.922 46.500 21.425 1.00 36.13 309 ARG A C 1
ATOM 2450 O O . ARG A 1 310 ? 47.485 45.587 22.032 1.00 37.57 309 ARG A O 1
ATOM 2452 N N . PHE A 1 311 ? 47.219 46.788 20.159 1.00 39.03 310 PHE A N 1
ATOM 2453 C CA . PHE A 1 311 ? 48.394 46.208 19.498 1.00 41.10 310 PHE A CA 1
ATOM 2454 C C . PHE A 1 311 ? 49.640 46.997 19.936 1.00 42.57 310 PHE A C 1
ATOM 2455 O O . PHE A 1 311 ? 50.704 46.414 20.239 1.00 44.69 310 PHE A O 1
ATOM 2463 N N . ARG A 1 320 ? 47.520 50.741 18.592 1.00 37.85 319 ARG A N 1
ATOM 2464 C CA . ARG A 1 320 ? 46.085 50.735 18.282 1.00 37.28 319 ARG A CA 1
ATOM 2465 C C . ARG A 1 320 ? 45.276 49.555 18.889 1.00 35.89 319 ARG A C 1
ATOM 2466 O O . ARG A 1 320 ? 45.822 48.514 19.252 1.00 37.61 319 ARG A O 1
ATOM 2471 N N . VAL A 1 321 ? 43.963 49.732 18.910 1.00 32.00 320 VAL A N 1
ATOM 2472 C CA . VAL A 1 321 ? 43.006 48.854 19.558 1.00 29.03 320 VAL A CA 1
ATOM 2473 C C . VAL A 1 321 ? 42.481 47.814 18.542 1.00 25.11 320 VAL A C 1
ATOM 2474 O O . VAL A 1 321 ? 42.278 48.150 17.379 1.00 23.54 320 VAL A O 1
ATOM 2478 N N . ASP A 1 322 ? 42.272 46.574 18.958 1.00 21.43 321 ASP A N 1
ATOM 2479 C CA . ASP A 1 322 ? 41.656 45.571 18.076 1.00 19.95 321 ASP A CA 1
ATOM 2480 C C . ASP A 1 322 ? 40.136 45.867 17.989 1.00 18.51 321 ASP A C 1
ATOM 2481 O O . ASP A 1 322 ? 39.404 45.696 18.961 1.00 16.47 321 ASP A O 1
ATOM 2486 N N . LEU A 1 323 ? 39.681 46.299 16.815 1.00 18.09 322 LEU A N 1
ATOM 2487 C CA . LEU A 1 323 ? 38.301 46.718 16.621 1.00 18.97 322 LEU A CA 1
ATOM 2488 C C . LEU A 1 323 ? 37.429 45.573 16.083 1.00 19.69 322 LEU A C 1
ATOM 2489 O O . LEU A 1 323 ? 36.279 45.786 15.711 1.00 19.44 322 LEU A O 1
ATOM 2494 N N . GLY A 1 324 ? 37.957 44.355 16.093 1.00 19.68 323 GLY A N 1
ATOM 2495 C CA . GLY A 1 324 ? 37.251 43.249 15.457 1.00 20.76 323 GLY A CA 1
ATOM 2496 C C . GLY A 1 324 ? 36.100 42.749 16.314 1.00 21.24 323 GLY A C 1
ATOM 2497 O O . GLY A 1 324 ? 35.983 43.071 17.515 1.00 20.50 323 GLY A O 1
ATOM 2498 N N . PHE A 1 325 ? 35.263 41.938 15.696 1.00 22.82 324 PHE A N 1
ATOM 2499 C CA . PHE A 1 325 ? 34.209 41.205 16.392 1.00 25.27 324 PHE A CA 1
ATOM 2500 C C . PHE A 1 325 ? 34.370 39.704 16.129 1.00 28.47 324 PHE A C 1
ATOM 2501 O O . PHE A 1 325 ? 33.384 38.957 16.207 1.00 30.15 324 PHE A O 1
ATOM 2509 N N . ASP A 1 326 ? 35.605 39.303 15.798 1.00 30.29 325 ASP A N 1
ATOM 2510 C CA . ASP A 1 326 ? 35.971 37.927 15.453 1.00 33.62 325 ASP A CA 1
ATOM 2511 C C . ASP A 1 326 ? 35.215 36.896 16.314 1.00 35.06 325 ASP A C 1
ATOM 2512 O O . ASP A 1 326 ? 35.022 37.065 17.561 1.00 34.18 325 ASP A O 1
ATOM 2517 N N . ALA A 1 327 ? 34.841 35.808 15.635 1.00 37.49 326 ALA A N 1
ATOM 2518 C CA . ALA A 1 327 ? 34.381 34.585 16.294 1.00 39.53 326 ALA A CA 1
ATOM 2519 C C . ALA A 1 327 ? 35.459 33.966 17.213 1.00 41.14 326 ALA A C 1
ATOM 2520 O O . ALA A 1 327 ? 36.673 34.285 17.118 1.00 41.27 326 ALA A O 1
ATOM 2522 N N . GLY A 1 328 ? 34.990 33.073 18.094 1.00 43.03 327 GLY A N 1
ATOM 2523 C CA . GLY A 1 328 ? 35.860 32.283 18.986 1.00 43.89 327 GLY A CA 1
ATOM 2524 C C . GLY A 1 328 ? 35.242 30.960 19.423 1.00 44.61 327 GLY A C 1
ATOM 2525 O O . GLY A 1 328 ? 34.014 30.825 19.478 1.00 45.89 327 GLY A O 1
#